Protein AF-H1KU70-F1 (afdb_monomer)

Foldseek 3Di:
DDWDQDDPDPDTWIKDFDPQLVVQDADPVRHRPDPAQRAIFTPVVVVVLCLPAVLVLCVLVVVVLVVLVVVLVVLVVVLVVLVVVLVVLVVVLVVLVVCLVPDDPPCNVVSVVVNVVSVVVNVVSVVVSVVSVVVSVVSVVVSVVPPVSVVLVVLVVCLVPDPDPVSNVVSVVVSVVSVCSFFVFKWADSNQQWIWTATDLRQKIWIGHRDPDDPDDDDNTDIDGRHPPPPVPPDPDPPPPPDDDDDDDDDDDDDDDPDGDTDDDD

Solvent-accessible surface area (backbone atoms only — not comparable to full-atom values): 15871 Å² total; per-residue (Å²): 105,41,80,42,81,64,54,100,56,98,61,80,40,50,28,41,31,54,52,52,67,74,69,62,38,54,45,97,86,70,44,54,70,63,84,68,46,88,48,73,44,50,43,70,58,52,54,49,52,49,72,73,64,59,81,59,61,45,54,63,50,51,56,47,47,51,50,51,49,50,53,47,47,52,51,52,52,51,50,53,53,52,50,54,52,49,52,51,49,51,54,51,49,53,50,51,54,58,45,68,76,74,59,63,84,84,56,47,68,62,53,51,52,51,51,53,51,49,54,48,56,47,51,56,51,52,50,54,52,52,52,53,51,52,53,46,52,53,53,52,54,55,58,73,70,65,58,48,39,60,47,51,50,49,42,50,54,48,29,75,64,46,86,51,70,65,60,26,49,54,36,48,49,53,45,53,56,63,44,52,80,42,44,67,34,48,37,71,40,34,76,80,40,27,37,36,41,29,25,64,89,50,43,34,34,38,38,39,69,66,70,87,88,59,99,76,69,86,74,82,58,53,74,43,77,35,70,74,61,80,84,70,78,79,70,81,66,86,79,72,82,82,77,80,81,95,70,89,80,91,81,86,84,88,85,86,88,78,86,80,64,77,39,77,87,129

Sequence (266 aa):
MYIINNSPDTKQYTYLLCSAAFRQLTNEDGRPVCEEGTYRFRYDQVEQFILENVNEFGVSEIMQMSRTDEDIRRRDEELASLSVTLEDLLRREARLLSLLENEDVEDLPGLLALAKQRSKERADTEELVRTLKLEREIALAKKQTLDPASAVQAMREAWMRAGEADDRYGLRVRCNVAMRDFINSVQFDSRDGSYTVILFDGYRAYKFFNVPRVRQATQVPLVVDLQPFVSTGLWTSHAAHQKAPLQADRALVNVLRDVTLTARIA

Organism: NCBI:txid882800

Secondary structure (DSSP, 8-state):
-EEEE--SSSS--EEEE-HHHHTT-B-TTSSBS-SS----EEHHHHHHHHHHH-TTTTHHHHHHHHHHHHHHHHHHHHHHHHHHHHHHHHHHHHHHHHHHTTS-TTTHHHHHHHHHHHHHHHHHHHHHHHHHHHHHHHHHHHHHT--HHHHHHHHHHHHHH--SHHHHHHHHHHHHHHHHTTEEEEEEETTTTEEEEEEGGGTEEEEEE--SS-TT-----EEEE---GGGT-----GGGSS--------------------B---

Structure (mmCIF, N/CA/C/O backbone):
data_AF-H1KU70-F1
#
_entry.id   AF-H1KU70-F1
#
loop_
_atom_site.group_PDB
_atom_site.id
_atom_site.type_symbol
_atom_site.label_atom_id
_atom_site.label_alt_id
_atom_site.label_comp_id
_atom_site.label_asym_id
_atom_site.label_entity_id
_atom_site.label_seq_id
_atom_site.pdbx_PDB_ins_code
_atom_site.Cartn_x
_atom_site.Cartn_y
_atom_site.Cartn_z
_atom_site.occupancy
_atom_site.B_iso_or_equiv
_atom_site.auth_seq_id
_atom_site.auth_comp_id
_atom_site.auth_asym_id
_atom_site.auth_atom_id
_atom_site.pdbx_PDB_mod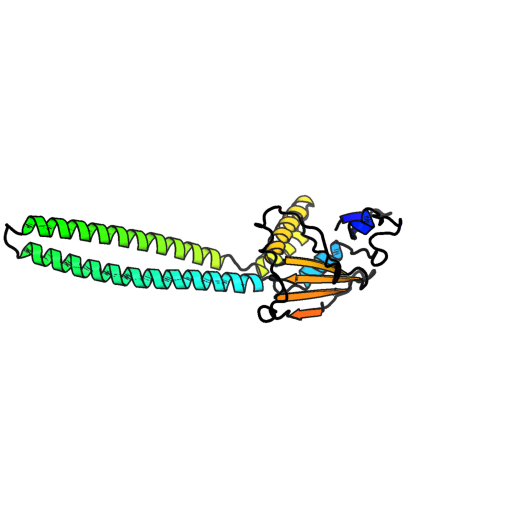el_num
ATOM 1 N N . MET A 1 1 ? 20.449 -0.033 -12.012 1.00 64.69 1 MET A N 1
ATOM 2 C CA . MET A 1 1 ? 20.478 0.403 -13.426 1.00 64.69 1 MET A CA 1
ATOM 3 C C . MET A 1 1 ? 20.819 1.878 -13.508 1.00 64.69 1 MET A C 1
ATOM 5 O O . MET A 1 1 ? 20.603 2.575 -12.526 1.00 64.69 1 MET A O 1
ATOM 9 N N . TYR A 1 2 ? 21.362 2.330 -14.639 1.00 62.69 2 TYR A N 1
ATOM 10 C CA . TYR A 1 2 ? 21.602 3.746 -14.924 1.00 62.69 2 TYR A CA 1
ATOM 11 C C . TYR A 1 2 ? 20.640 4.255 -15.985 1.00 62.69 2 TYR A C 1
ATOM 13 O O . TYR A 1 2 ? 20.292 3.525 -16.913 1.00 62.69 2 TYR A O 1
ATOM 21 N N . ILE A 1 3 ? 20.261 5.520 -15.832 1.00 69.44 3 ILE A N 1
ATOM 22 C CA . ILE A 1 3 ? 19.532 6.282 -16.832 1.00 69.44 3 ILE A CA 1
ATOM 23 C C . ILE A 1 3 ? 20.547 7.037 -17.690 1.00 69.44 3 ILE A C 1
ATOM 25 O O . ILE A 1 3 ? 21.374 7.779 -17.163 1.00 69.44 3 ILE A O 1
ATOM 29 N N . ILE A 1 4 ? 20.478 6.852 -19.007 1.00 67.06 4 ILE A N 1
ATOM 30 C CA . ILE A 1 4 ? 21.286 7.605 -19.966 1.00 67.06 4 ILE A CA 1
ATOM 31 C C . ILE A 1 4 ? 20.362 8.422 -20.863 1.00 67.06 4 ILE A C 1
ATOM 33 O O . ILE A 1 4 ? 19.477 7.863 -21.513 1.00 67.06 4 ILE A O 1
ATOM 37 N N . ASN A 1 5 ? 20.617 9.728 -20.937 1.00 66.81 5 ASN A N 1
ATOM 38 C CA . ASN A 1 5 ? 20.007 10.619 -21.917 1.00 66.81 5 ASN A CA 1
ATOM 39 C C . ASN A 1 5 ? 20.922 10.705 -23.134 1.00 66.81 5 ASN A C 1
ATOM 41 O O . ASN A 1 5 ? 21.859 11.495 -23.161 1.00 66.81 5 ASN A O 1
ATOM 45 N N . ASN A 1 6 ? 20.653 9.871 -24.134 1.00 54.44 6 ASN A N 1
ATOM 46 C CA . ASN A 1 6 ? 21.391 9.892 -25.390 1.00 54.44 6 ASN A CA 1
ATOM 47 C C . ASN A 1 6 ? 20.424 10.210 -26.523 1.00 54.44 6 ASN A C 1
ATOM 49 O O . ASN A 1 6 ? 19.564 9.393 -26.864 1.00 54.44 6 ASN A O 1
ATOM 53 N N . SER A 1 7 ? 20.596 11.375 -27.141 1.00 44.66 7 SER A N 1
ATOM 54 C CA . SER A 1 7 ? 20.019 11.646 -28.449 1.00 44.66 7 SER A CA 1
ATOM 55 C C . SER A 1 7 ? 20.914 12.567 -29.271 1.00 44.66 7 SER A C 1
ATOM 57 O O . SER A 1 7 ? 21.382 13.572 -28.744 1.00 44.66 7 SER A O 1
ATOM 59 N N . PRO A 1 8 ? 21.141 12.246 -30.552 1.00 46.66 8 PRO A N 1
ATOM 60 C CA . PRO A 1 8 ? 21.763 13.157 -31.505 1.00 46.66 8 PRO A CA 1
ATOM 61 C C . PRO A 1 8 ? 20.795 14.226 -32.059 1.00 46.66 8 PRO A C 1
ATOM 63 O O . PRO A 1 8 ? 21.211 15.027 -32.887 1.00 46.66 8 PRO A O 1
ATOM 66 N N . ASP A 1 9 ? 19.524 14.245 -31.638 1.00 50.16 9 ASP A N 1
ATOM 67 C CA . ASP A 1 9 ? 18.458 15.109 -32.173 1.00 50.16 9 ASP A CA 1
ATOM 68 C C . ASP A 1 9 ? 17.712 15.852 -31.039 1.00 50.16 9 ASP A C 1
ATOM 70 O O . ASP A 1 9 ? 17.877 15.519 -29.863 1.00 50.16 9 ASP A O 1
ATOM 74 N N . THR A 1 10 ? 16.840 16.818 -31.359 1.00 55.34 10 THR A N 1
ATOM 75 C CA . THR A 1 10 ? 16.074 17.635 -30.379 1.00 55.34 10 THR A CA 1
ATOM 76 C C . THR A 1 10 ? 15.184 16.820 -29.425 1.00 55.34 10 THR A C 1
ATOM 78 O O . THR A 1 10 ? 14.680 17.342 -28.431 1.00 55.34 10 THR A O 1
ATOM 81 N N . LYS A 1 11 ? 14.998 15.524 -29.695 1.00 59.38 11 LYS A N 1
ATOM 82 C CA . LYS A 1 11 ? 14.246 14.579 -28.863 1.00 59.38 11 LYS A CA 1
ATOM 83 C C . LYS A 1 11 ? 15.171 13.852 -27.904 1.00 59.38 11 LYS A C 1
ATOM 85 O O . LYS A 1 11 ? 15.889 12.960 -28.334 1.00 59.38 11 LYS A O 1
ATOM 90 N N . GLN A 1 12 ? 15.123 14.171 -26.617 1.00 67.88 12 GLN A N 1
ATOM 91 C CA . GLN A 1 12 ? 15.853 13.423 -25.593 1.00 67.88 12 GLN A CA 1
ATOM 92 C C . GLN A 1 12 ? 15.171 12.070 -25.353 1.00 67.88 12 GLN A C 1
ATOM 94 O O . GLN A 1 12 ? 13.979 12.020 -25.066 1.00 67.88 12 GLN A O 1
ATOM 99 N N . TYR A 1 13 ? 15.923 10.976 -25.499 1.00 73.12 13 TYR A N 1
ATOM 100 C CA . TYR A 1 13 ? 15.462 9.636 -25.142 1.00 73.12 13 TYR A CA 1
ATOM 101 C C . TYR A 1 13 ? 16.213 9.148 -23.914 1.00 73.12 13 TYR A C 1
ATOM 103 O O . TYR A 1 13 ? 17.445 9.213 -23.859 1.00 73.12 13 TYR A O 1
ATOM 111 N N . THR A 1 14 ? 15.455 8.595 -22.978 1.00 81.94 14 THR A N 1
ATOM 112 C CA . THR A 1 14 ? 15.958 8.077 -21.713 1.00 81.94 14 THR A CA 1
ATOM 113 C C . THR A 1 14 ? 16.022 6.553 -21.786 1.00 81.94 14 THR A C 1
ATOM 115 O O . THR A 1 14 ? 15.018 5.883 -22.041 1.00 81.94 14 THR A O 1
ATOM 118 N N . TYR A 1 15 ? 17.216 5.991 -21.598 1.00 85.00 15 TYR A N 1
ATOM 119 C CA . TYR A 1 15 ? 17.442 4.545 -21.642 1.00 85.00 15 TYR A CA 1
ATOM 120 C C . TYR A 1 15 ? 17.875 4.004 -20.284 1.00 85.00 15 TYR A C 1
ATOM 122 O O . TYR A 1 15 ? 18.710 4.604 -19.611 1.00 85.00 15 TYR A O 1
ATOM 130 N N . LEU A 1 16 ? 17.353 2.834 -19.933 1.00 85.50 16 LEU A N 1
ATOM 131 C CA . LEU A 1 16 ? 17.785 2.016 -18.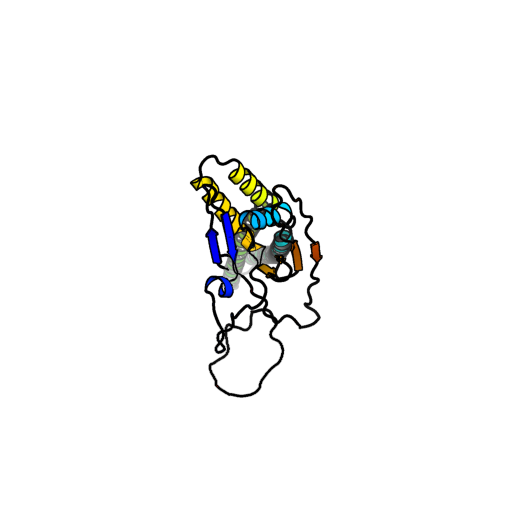813 1.00 85.50 16 LEU A CA 1
ATOM 132 C C . LEU A 1 16 ? 18.870 1.039 -19.280 1.00 85.50 16 LEU A C 1
ATOM 134 O O . LEU A 1 16 ? 18.673 0.279 -20.235 1.00 85.50 16 LEU A O 1
ATOM 138 N N . LEU A 1 17 ? 20.025 1.087 -18.612 1.00 84.81 17 LEU A N 1
ATOM 139 C CA . LEU A 1 17 ? 21.155 0.192 -18.856 1.00 84.81 17 LEU A CA 1
ATOM 140 C C . LEU A 1 17 ? 21.664 -0.451 -17.564 1.00 84.81 17 LEU A C 1
ATOM 142 O O . LEU A 1 17 ? 21.606 0.128 -16.470 1.00 84.81 17 LEU A O 1
ATOM 146 N N . CYS A 1 18 ? 22.246 -1.642 -17.713 1.00 83.31 18 CYS A N 1
ATOM 147 C CA . CYS A 1 18 ? 23.018 -2.279 -16.655 1.00 83.31 18 CYS A CA 1
ATOM 148 C C . CYS A 1 18 ? 24.184 -1.372 -16.220 1.00 83.31 18 CYS A C 1
ATOM 150 O O . CYS A 1 18 ? 24.872 -0.767 -17.044 1.00 83.31 18 CYS A O 1
ATOM 152 N N . SER A 1 19 ? 24.417 -1.283 -14.910 1.00 83.31 19 SER A N 1
ATOM 153 C CA . SER A 1 19 ? 25.481 -0.458 -14.332 1.00 83.31 19 SER A CA 1
ATOM 154 C C . SER A 1 19 ? 26.879 -0.921 -14.697 1.00 83.31 19 SER A C 1
ATOM 156 O O . SER A 1 19 ? 27.738 -0.077 -14.944 1.00 83.31 19 SER A O 1
ATOM 158 N N . ALA A 1 20 ? 27.094 -2.233 -14.766 1.00 81.56 20 ALA A N 1
ATOM 159 C CA . ALA A 1 20 ? 28.369 -2.798 -15.181 1.00 81.56 20 ALA A CA 1
ATOM 160 C C . ALA A 1 20 ? 28.687 -2.439 -16.639 1.00 81.56 20 ALA A C 1
ATOM 162 O O . ALA A 1 20 ? 29.793 -1.991 -16.928 1.00 81.56 20 ALA A O 1
ATOM 163 N N . ALA A 1 21 ? 27.688 -2.528 -17.525 1.00 81.25 21 ALA A N 1
ATOM 164 C CA . ALA A 1 21 ? 27.825 -2.136 -18.925 1.00 81.25 21 ALA A CA 1
ATOM 165 C C . ALA A 1 21 ? 28.047 -0.621 -19.087 1.00 81.25 21 ALA A C 1
ATOM 167 O O . ALA A 1 21 ? 28.899 -0.204 -19.865 1.00 81.25 21 ALA A O 1
ATOM 168 N N . PHE A 1 22 ? 27.319 0.212 -18.333 1.00 81.56 22 PHE A N 1
ATOM 169 C CA . PHE A 1 22 ? 27.482 1.669 -18.383 1.00 81.56 22 PHE A CA 1
ATOM 170 C C . PHE A 1 22 ? 28.876 2.119 -17.936 1.00 81.56 22 PHE A C 1
ATOM 172 O O . PHE A 1 22 ? 29.501 2.945 -18.594 1.00 81.56 22 PHE A O 1
ATOM 179 N N . ARG A 1 23 ? 29.370 1.557 -16.829 1.00 82.81 23 ARG A N 1
ATOM 180 C CA . ARG A 1 23 ? 30.690 1.876 -16.269 1.00 82.81 23 ARG A CA 1
ATOM 181 C C . ARG A 1 23 ? 31.840 1.149 -16.969 1.00 82.81 23 ARG A C 1
ATOM 183 O O . ARG A 1 23 ? 32.979 1.345 -16.565 1.00 82.81 23 ARG A O 1
ATOM 190 N N . GLN A 1 24 ? 31.541 0.314 -17.968 1.00 83.44 24 GLN A N 1
ATOM 191 C CA . GLN A 1 24 ? 32.515 -0.511 -18.686 1.00 83.44 24 GLN A CA 1
ATOM 192 C C . GLN A 1 24 ? 33.402 -1.318 -17.726 1.00 83.44 24 GLN A C 1
ATOM 194 O O . GLN A 1 24 ? 34.615 -1.392 -17.896 1.00 83.44 24 GLN A O 1
ATOM 199 N N . LEU A 1 25 ? 32.795 -1.891 -16.678 1.00 84.56 25 LEU A N 1
ATOM 200 C CA . LEU A 1 25 ? 33.545 -2.671 -15.696 1.00 84.56 25 LEU A CA 1
ATOM 201 C C . LEU A 1 25 ? 34.149 -3.902 -16.370 1.00 84.56 25 LEU A C 1
ATOM 203 O O . LEU A 1 25 ? 33.453 -4.622 -17.090 1.00 84.56 25 LEU A O 1
ATOM 207 N N . THR A 1 26 ? 35.418 -4.162 -16.081 1.00 87.88 26 THR A N 1
ATOM 208 C CA . THR A 1 26 ? 36.156 -5.338 -16.543 1.00 87.88 26 THR A CA 1
ATOM 209 C C . THR A 1 26 ? 36.583 -6.205 -15.360 1.00 87.88 26 THR A C 1
ATOM 211 O O . THR A 1 26 ? 36.869 -5.687 -14.281 1.00 87.88 26 THR A O 1
ATOM 214 N N . ASN A 1 27 ? 36.625 -7.521 -15.560 1.00 87.44 27 ASN A N 1
ATOM 215 C CA . ASN A 1 27 ? 37.238 -8.471 -14.633 1.00 87.44 27 ASN A CA 1
ATOM 216 C C . ASN A 1 27 ? 38.769 -8.293 -14.610 1.00 87.44 27 ASN A C 1
ATOM 218 O O . ASN A 1 27 ? 39.330 -7.559 -15.426 1.00 87.44 27 ASN A O 1
ATOM 222 N N . GLU A 1 28 ? 39.446 -9.003 -13.704 1.00 85.31 28 GLU A N 1
ATOM 223 C CA . GLU A 1 28 ? 40.915 -9.010 -13.578 1.00 85.31 28 GLU A CA 1
ATOM 224 C C . GLU A 1 28 ? 41.620 -9.404 -14.892 1.00 85.31 28 GLU A C 1
ATOM 226 O O . GLU A 1 28 ? 42.686 -8.880 -15.203 1.00 85.31 28 GLU A O 1
ATOM 231 N N . ASP A 1 29 ? 40.965 -10.222 -15.721 1.00 84.56 29 ASP A N 1
ATOM 232 C CA . ASP A 1 29 ? 41.442 -10.642 -17.047 1.00 84.56 29 ASP A CA 1
ATOM 233 C C . ASP A 1 29 ? 41.233 -9.589 -18.160 1.00 84.56 29 ASP A C 1
ATOM 235 O O . ASP A 1 29 ? 41.434 -9.876 -19.341 1.00 84.56 29 ASP A O 1
ATOM 239 N N . GLY A 1 30 ? 40.746 -8.387 -17.830 1.00 80.88 30 GLY A N 1
ATOM 240 C CA . GLY A 1 30 ? 40.475 -7.308 -18.792 1.00 80.88 30 GLY A CA 1
ATOM 241 C C . GLY A 1 30 ? 39.234 -7.514 -19.672 1.00 80.88 30 GLY A C 1
ATOM 242 O O . GLY A 1 30 ? 38.935 -6.678 -20.524 1.00 80.88 30 GLY A O 1
ATOM 243 N N . ARG A 1 31 ? 38.480 -8.601 -19.472 1.00 82.56 31 ARG A N 1
ATOM 244 C CA . ARG A 1 31 ? 37.199 -8.850 -20.154 1.00 82.56 31 ARG A CA 1
ATOM 245 C C . ARG A 1 31 ? 36.058 -8.095 -19.478 1.00 82.56 31 ARG A C 1
ATOM 247 O O . ARG A 1 31 ? 36.087 -7.964 -18.254 1.00 82.56 31 ARG A O 1
ATOM 254 N N . PRO A 1 32 ? 35.044 -7.613 -20.216 1.00 80.62 32 PRO A N 1
ATOM 255 C CA . PRO A 1 32 ? 33.900 -6.947 -19.606 1.00 80.62 32 PRO A CA 1
ATOM 256 C C . PRO A 1 32 ? 33.177 -7.889 -18.635 1.00 80.62 32 PRO A C 1
ATOM 258 O O . PRO A 1 32 ? 32.960 -9.058 -18.938 1.00 80.62 32 PRO A O 1
ATOM 261 N N . VAL A 1 33 ? 32.772 -7.366 -17.475 1.00 79.88 33 VAL A N 1
ATOM 262 C CA . VAL A 1 33 ? 32.034 -8.119 -16.439 1.00 79.88 33 VAL A CA 1
ATOM 263 C C . VAL A 1 33 ? 30.738 -8.717 -17.002 1.00 79.88 33 VAL A C 1
ATOM 265 O O . VAL A 1 33 ? 30.314 -9.794 -1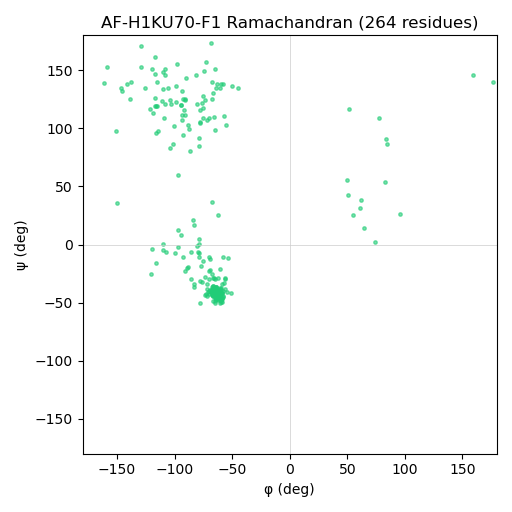6.591 1.00 79.88 33 VAL A O 1
ATOM 268 N N . CYS A 1 34 ? 30.113 -8.024 -17.957 1.00 76.31 34 CYS A N 1
ATOM 269 C CA . CYS A 1 34 ? 28.973 -8.520 -18.719 1.00 76.31 34 CYS A CA 1
ATOM 270 C C . CYS A 1 34 ? 29.389 -8.667 -20.188 1.00 76.31 34 CYS A C 1
ATOM 272 O O . CYS A 1 34 ? 29.400 -7.681 -20.924 1.00 76.31 34 CYS A O 1
ATOM 274 N N . GLU A 1 35 ? 29.751 -9.884 -20.601 1.00 70.12 35 GLU A N 1
ATOM 275 C CA . GLU A 1 35 ? 30.099 -10.202 -21.997 1.00 70.12 35 GLU A CA 1
ATOM 276 C C . GLU A 1 35 ? 28.855 -10.244 -22.903 1.00 70.12 35 GLU A C 1
ATOM 278 O O . GLU A 1 35 ? 28.918 -9.911 -24.085 1.00 70.12 35 GLU A O 1
ATOM 283 N N . GLU A 1 36 ? 27.699 -10.578 -22.326 1.00 68.62 36 GLU A N 1
ATOM 284 C CA . GLU A 1 36 ? 26.411 -10.674 -23.010 1.00 68.62 36 GLU A CA 1
ATOM 285 C C . GLU A 1 36 ? 25.392 -9.702 -22.402 1.00 68.62 36 GLU A C 1
ATOM 287 O O . GLU A 1 36 ? 25.444 -9.373 -21.214 1.00 68.62 36 GLU A O 1
ATOM 292 N N . GLY A 1 37 ? 24.440 -9.244 -23.222 1.00 62.03 37 GLY A N 1
ATOM 293 C CA . GLY A 1 37 ? 23.318 -8.446 -22.736 1.00 62.03 37 GLY A CA 1
ATOM 294 C C . GLY A 1 37 ? 23.612 -6.949 -22.567 1.00 62.03 37 GLY A C 1
ATOM 295 O O . GLY A 1 37 ? 23.338 -6.354 -21.524 1.00 62.03 37 GLY A O 1
ATOM 296 N N . THR A 1 38 ? 24.101 -6.299 -23.626 1.00 71.75 38 THR A N 1
ATOM 297 C CA . THR A 1 38 ? 24.275 -4.829 -23.724 1.00 71.75 38 THR A CA 1
ATOM 298 C C . THR A 1 38 ? 22.999 -4.092 -24.140 1.00 71.75 38 THR A C 1
ATOM 300 O O . THR A 1 38 ? 23.024 -2.937 -24.582 1.00 71.75 38 THR A O 1
ATOM 303 N N . TYR A 1 39 ? 21.867 -4.777 -24.023 1.00 80.31 39 TYR A N 1
ATOM 304 C CA . TYR A 1 39 ? 20.597 -4.305 -24.523 1.00 80.31 39 TYR A CA 1
ATOM 305 C C . TYR A 1 39 ? 20.103 -3.074 -23.752 1.00 80.31 39 TYR A C 1
ATOM 307 O O . TYR A 1 39 ? 20.269 -2.963 -22.536 1.00 80.31 39 TYR A O 1
ATOM 315 N N . ARG A 1 40 ? 19.526 -2.116 -24.486 1.00 83.88 40 ARG A N 1
ATOM 316 C CA . ARG A 1 40 ? 19.070 -0.829 -23.946 1.00 83.88 40 ARG A CA 1
ATOM 317 C C . ARG A 1 40 ? 17.553 -0.810 -23.915 1.00 83.88 40 ARG A C 1
ATOM 319 O O . ARG A 1 40 ? 16.915 -0.903 -24.963 1.00 83.88 40 ARG A O 1
ATOM 326 N N 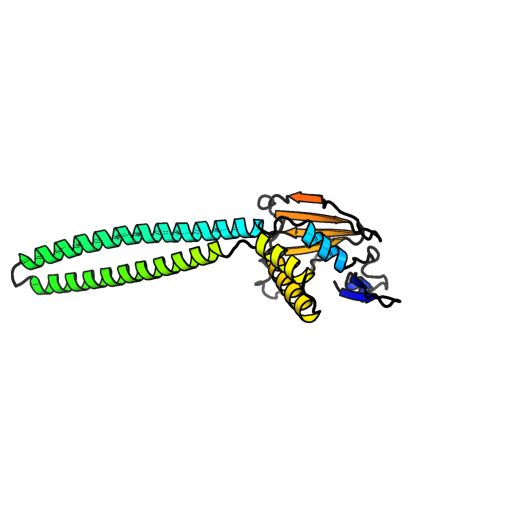. PHE A 1 41 ? 16.986 -0.632 -22.732 1.00 85.94 41 PHE A N 1
ATOM 327 C CA . PHE A 1 41 ? 15.540 -0.527 -22.566 1.00 85.94 41 PHE A CA 1
ATOM 328 C C . PHE A 1 41 ? 15.142 0.944 -22.589 1.00 85.94 41 PHE A C 1
ATOM 330 O O . PHE A 1 41 ? 15.782 1.765 -21.937 1.00 85.94 41 PHE A O 1
ATOM 337 N N . ARG A 1 42 ? 14.118 1.315 -23.357 1.00 85.38 42 ARG A N 1
ATOM 338 C CA . ARG A 1 42 ? 13.632 2.699 -23.373 1.00 85.38 42 ARG A CA 1
ATOM 339 C C . ARG A 1 42 ? 12.731 2.920 -22.164 1.00 85.38 42 ARG A C 1
ATOM 341 O O . ARG A 1 42 ? 11.722 2.236 -22.035 1.00 85.38 42 ARG A O 1
ATOM 348 N N . TYR A 1 43 ? 13.087 3.879 -21.316 1.00 85.12 43 TYR A N 1
ATOM 349 C CA . TYR A 1 43 ? 12.389 4.128 -20.056 1.00 85.12 43 TYR A CA 1
ATOM 350 C C . TYR A 1 43 ? 10.909 4.453 -20.273 1.00 85.12 43 TYR A C 1
ATOM 352 O O . TYR A 1 43 ? 10.058 3.817 -19.662 1.00 85.12 43 TYR A O 1
ATOM 360 N N . ASP A 1 44 ? 10.606 5.345 -21.219 1.00 81.56 44 ASP A N 1
ATOM 361 C CA . ASP A 1 44 ? 9.228 5.778 -21.484 1.00 81.56 44 ASP A CA 1
ATOM 362 C C . ASP A 1 44 ? 8.320 4.616 -21.911 1.00 81.56 44 ASP A C 1
ATOM 364 O O . ASP A 1 44 ? 7.165 4.544 -21.510 1.00 81.56 44 ASP A O 1
ATOM 368 N N . GLN A 1 45 ? 8.852 3.674 -22.698 1.00 84.44 45 GLN A N 1
ATOM 369 C CA . GLN A 1 45 ? 8.092 2.500 -23.137 1.00 84.44 45 GLN A CA 1
ATOM 370 C C . GLN A 1 45 ? 7.881 1.510 -21.996 1.00 84.44 45 GLN A C 1
ATOM 372 O O . GLN A 1 45 ? 6.788 0.978 -21.852 1.00 84.44 45 GLN A O 1
ATOM 377 N N . VAL A 1 46 ? 8.916 1.274 -21.186 1.00 85.38 46 VAL A N 1
ATOM 378 C CA . VAL A 1 46 ? 8.813 0.397 -20.014 1.00 85.38 46 VAL A CA 1
ATOM 379 C C . VAL A 1 46 ? 7.761 0.938 -19.050 1.00 85.38 46 VAL A C 1
ATOM 381 O O . VAL A 1 46 ? 6.861 0.206 -18.661 1.00 85.38 46 VAL A O 1
ATOM 384 N N . GLU A 1 47 ? 7.825 2.224 -18.708 1.00 84.56 47 GLU A N 1
ATOM 385 C CA . GLU A 1 47 ? 6.851 2.846 -17.810 1.00 84.56 47 GLU A CA 1
ATOM 386 C C . GLU A 1 47 ? 5.431 2.781 -18.388 1.00 84.56 47 GLU A C 1
ATOM 388 O O . GLU A 1 47 ? 4.502 2.375 -17.692 1.00 84.56 47 GLU A O 1
ATOM 393 N N . GLN A 1 48 ? 5.262 3.107 -19.672 1.00 83.38 48 GLN A N 1
ATOM 394 C CA . GLN A 1 48 ? 3.961 3.054 -20.330 1.00 83.38 48 GLN A CA 1
ATOM 395 C C . GLN A 1 48 ? 3.358 1.643 -20.311 1.00 83.38 48 GLN A C 1
ATOM 397 O O . GLN A 1 48 ? 2.197 1.485 -19.942 1.00 83.38 48 GLN A O 1
ATOM 402 N N . PHE A 1 49 ? 4.129 0.616 -20.675 1.00 85.25 49 PHE A N 1
ATOM 403 C CA . PHE A 1 49 ? 3.622 -0.756 -20.732 1.00 85.25 49 PHE A CA 1
ATOM 404 C C . PHE A 1 49 ? 3.271 -1.320 -19.361 1.00 85.25 49 PHE A C 1
ATOM 406 O O . PHE A 1 49 ? 2.264 -2.020 -19.243 1.00 85.25 49 PHE A O 1
ATOM 413 N N . ILE A 1 50 ? 4.052 -0.979 -18.334 1.00 85.31 50 ILE A N 1
ATOM 414 C CA . ILE A 1 50 ? 3.731 -1.318 -16.946 1.00 85.31 50 ILE A CA 1
ATOM 415 C C . ILE A 1 50 ? 2.398 -0.678 -16.561 1.00 85.31 50 ILE A C 1
ATOM 417 O O . ILE A 1 50 ? 1.492 -1.371 -16.112 1.00 85.31 50 ILE A O 1
ATOM 421 N N . LEU A 1 51 ? 2.247 0.624 -16.807 1.00 81.31 51 LEU A N 1
ATOM 422 C CA . LEU A 1 51 ? 1.033 1.358 -16.460 1.00 81.31 51 LEU A CA 1
ATOM 423 C C . LEU A 1 51 ? -0.213 0.893 -17.231 1.00 81.31 51 LEU A C 1
ATOM 425 O O . LEU A 1 51 ? -1.324 1.085 -16.747 1.00 81.31 51 LEU A O 1
ATOM 429 N N . GLU A 1 52 ? -0.065 0.382 -18.456 1.00 80.44 52 GLU A N 1
ATOM 430 C CA . GLU A 1 52 ? -1.187 -0.052 -19.307 1.00 80.44 52 GLU A CA 1
ATOM 431 C C . GLU A 1 52 ? -1.653 -1.478 -19.052 1.00 80.44 52 GLU A C 1
ATOM 433 O O . GLU A 1 52 ? -2.821 -1.764 -19.293 1.00 80.44 52 GLU A O 1
ATOM 438 N N . ASN A 1 53 ? -0.758 -2.369 -18.624 1.00 78.94 53 ASN A N 1
ATOM 439 C CA . ASN A 1 53 ? -1.063 -3.798 -18.589 1.00 78.94 53 ASN A CA 1
ATOM 440 C C . ASN A 1 53 ? -1.064 -4.409 -17.188 1.00 78.94 53 ASN A C 1
ATOM 442 O O . ASN A 1 53 ? -1.576 -5.516 -17.026 1.00 78.94 53 ASN A O 1
ATOM 446 N N . VAL A 1 54 ? -0.491 -3.737 -16.187 1.00 76.19 54 VAL A N 1
ATOM 447 C CA . VAL A 1 54 ? -0.556 -4.207 -14.799 1.00 76.19 54 VAL A CA 1
ATOM 448 C C . VAL A 1 54 ? -1.926 -3.839 -14.242 1.00 76.19 54 VAL A C 1
ATOM 450 O O . VAL A 1 54 ? -2.104 -2.795 -13.643 1.00 76.19 54 VAL A O 1
ATOM 453 N N . ASN A 1 55 ? -2.934 -4.674 -14.468 1.00 66.56 55 ASN A N 1
ATOM 454 C CA . ASN A 1 55 ? -4.311 -4.367 -14.061 1.00 66.56 55 ASN A CA 1
ATOM 455 C C . ASN A 1 55 ? -4.564 -4.618 -12.560 1.00 66.56 55 ASN A C 1
ATOM 457 O O . ASN A 1 55 ? -5.620 -4.277 -12.033 1.00 66.56 55 ASN A O 1
ATOM 461 N N . GLU A 1 56 ? -3.602 -5.206 -11.846 1.00 63.47 56 GLU A N 1
ATOM 462 C CA . GLU A 1 56 ? -3.692 -5.575 -10.429 1.00 63.47 56 GLU A CA 1
ATOM 463 C C . GLU A 1 56 ? -3.377 -4.436 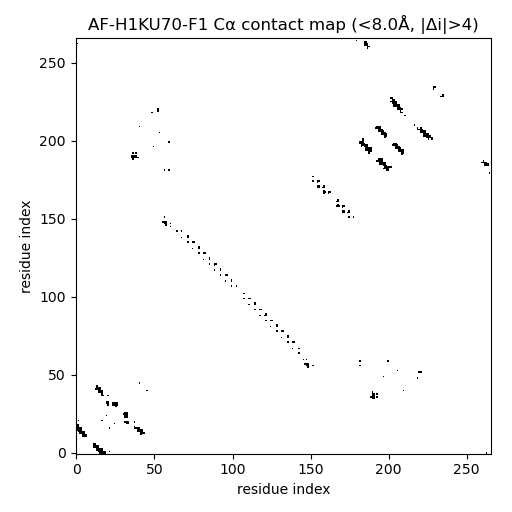-9.466 1.00 63.47 56 GLU A C 1
ATOM 465 O O . GLU A 1 56 ? -3.107 -4.695 -8.292 1.00 63.47 56 GLU A O 1
ATOM 470 N N . PHE A 1 57 ? -3.483 -3.182 -9.905 1.00 58.19 57 PHE A N 1
ATOM 471 C CA . PHE A 1 57 ? -3.348 -2.011 -9.034 1.00 58.19 57 PHE A CA 1
ATOM 472 C C . PHE A 1 57 ? -4.280 -2.043 -7.797 1.00 58.19 57 PHE A C 1
ATOM 474 O O . PHE A 1 57 ? -4.083 -1.257 -6.879 1.00 58.19 57 PHE A O 1
ATOM 481 N N . GLY A 1 58 ? -5.258 -2.962 -7.739 1.00 53.53 58 GLY A N 1
ATOM 482 C CA . GLY A 1 58 ? -6.116 -3.213 -6.574 1.00 53.53 58 GLY A CA 1
ATOM 483 C C . GLY A 1 58 ? -5.904 -4.539 -5.820 1.00 53.53 58 GLY A C 1
ATOM 484 O O . GLY A 1 58 ? -6.550 -4.736 -4.798 1.00 53.53 58 GLY A O 1
ATOM 485 N N . VAL A 1 59 ? -5.046 -5.475 -6.256 1.00 55.72 59 VAL A N 1
ATOM 486 C CA . VAL A 1 59 ? -4.971 -6.824 -5.632 1.00 55.72 59 VAL A CA 1
ATOM 487 C C . VAL A 1 59 ? -4.094 -6.863 -4.370 1.00 55.72 59 VAL A C 1
ATOM 489 O O . VAL A 1 59 ? -4.457 -7.551 -3.413 1.00 55.72 59 VAL A O 1
ATOM 492 N N . SER A 1 60 ? -3.006 -6.079 -4.300 1.00 52.50 60 SER A N 1
ATOM 493 C CA . SER A 1 60 ? -2.234 -5.855 -3.051 1.00 52.50 60 SER A CA 1
ATOM 494 C C . SER A 1 60 ? -3.148 -5.372 -1.952 1.00 52.50 60 SER A C 1
ATOM 496 O O . SER A 1 60 ? -3.027 -5.768 -0.796 1.00 52.50 60 SER A O 1
ATOM 498 N N . GLU A 1 61 ? -4.053 -4.485 -2.332 1.00 54.50 61 GLU A N 1
ATOM 499 C CA . GLU A 1 61 ? -4.920 -3.815 -1.401 1.00 54.50 61 GLU A CA 1
ATOM 500 C C . GLU A 1 61 ? -6.197 -4.588 -1.140 1.00 54.50 61 GLU A C 1
ATOM 502 O O . GLU A 1 61 ? -6.712 -4.446 -0.054 1.00 54.50 61 GLU A O 1
ATOM 507 N N . ILE A 1 62 ? -6.624 -5.539 -1.977 1.00 54.75 62 ILE A N 1
ATOM 508 C CA . ILE A 1 62 ? -7.566 -6.583 -1.534 1.00 54.75 62 ILE A CA 1
ATOM 509 C C . ILE A 1 62 ? -6.949 -7.401 -0.388 1.00 54.75 62 ILE A C 1
ATOM 511 O O . ILE A 1 62 ? -7.644 -7.712 0.577 1.00 54.75 62 ILE A O 1
ATOM 515 N N . MET A 1 63 ? -5.643 -7.702 -0.431 1.00 59.00 63 MET A N 1
ATOM 516 C CA . MET A 1 63 ? -4.955 -8.355 0.694 1.00 59.00 63 MET A CA 1
ATOM 517 C C . MET A 1 63 ? -4.751 -7.418 1.900 1.00 59.00 63 MET A C 1
ATOM 519 O O . MET A 1 63 ? -4.810 -7.865 3.046 1.00 59.00 63 MET A O 1
ATOM 523 N N . GLN A 1 64 ? -4.521 -6.115 1.696 1.00 61.44 64 GLN A N 1
ATOM 524 C CA . GLN A 1 64 ? -4.490 -5.154 2.811 1.00 61.44 64 GLN A CA 1
ATOM 525 C C . GLN A 1 64 ? -5.887 -4.896 3.384 1.00 61.44 64 GLN A C 1
ATOM 527 O O . GLN A 1 64 ? -6.035 -4.820 4.598 1.00 61.44 64 GLN A O 1
ATOM 532 N N . MET A 1 65 ? -6.921 -4.833 2.551 1.00 59.81 65 MET A N 1
ATOM 533 C CA . MET A 1 65 ? -8.326 -4.756 2.932 1.00 59.81 65 MET A CA 1
ATOM 534 C C . MET A 1 65 ? -8.720 -6.016 3.683 1.00 59.81 65 MET A C 1
ATOM 536 O O . MET A 1 65 ? -9.364 -5.883 4.707 1.00 59.81 65 MET A O 1
ATOM 540 N N . SER A 1 66 ? -8.269 -7.210 3.279 1.00 61.75 66 SER A N 1
ATOM 541 C CA . SER A 1 66 ? -8.540 -8.434 4.041 1.00 61.75 66 SER A CA 1
ATOM 542 C C . SER A 1 66 ? -7.874 -8.407 5.420 1.00 61.75 66 SER A C 1
ATOM 544 O O . SER A 1 66 ? -8.470 -8.851 6.394 1.00 61.75 66 SER A O 1
ATOM 546 N N . ARG A 1 67 ? -6.658 -7.851 5.538 1.00 67.81 67 ARG A N 1
ATOM 547 C CA . ARG A 1 67 ? -6.003 -7.622 6.842 1.00 67.81 67 ARG A CA 1
ATOM 548 C C . ARG A 1 67 ? -6.724 -6.560 7.670 1.00 67.81 67 ARG A C 1
ATOM 550 O O . ARG A 1 67 ? -6.884 -6.736 8.870 1.00 67.81 67 ARG A O 1
ATOM 557 N N . THR A 1 68 ? -7.174 -5.483 7.033 1.00 70.56 68 THR A N 1
ATOM 558 C CA . THR A 1 68 ? -7.947 -4.414 7.679 1.00 70.56 68 THR A CA 1
ATOM 559 C C . THR A 1 68 ? -9.309 -4.939 8.132 1.00 70.56 68 THR A C 1
ATOM 561 O O . THR A 1 68 ? -9.777 -4.570 9.201 1.00 70.56 68 THR A O 1
ATOM 564 N N . ASP A 1 69 ? -9.917 -5.842 7.365 1.00 75.94 69 ASP A N 1
ATOM 565 C CA . ASP A 1 69 ? -11.173 -6.516 7.689 1.00 75.94 69 ASP A CA 1
ATOM 566 C C . ASP A 1 69 ? -11.003 -7.472 8.862 1.00 75.94 69 ASP A C 1
ATOM 568 O O . ASP A 1 69 ? -11.843 -7.476 9.757 1.00 75.94 69 ASP A O 1
ATOM 572 N N . GLU A 1 70 ? -9.893 -8.206 8.916 1.00 80.56 70 GLU A N 1
ATOM 573 C CA . GLU A 1 70 ? -9.545 -9.021 10.080 1.00 80.56 70 GLU A CA 1
ATOM 574 C C . GLU A 1 70 ? -9.280 -8.154 11.322 1.00 80.56 70 GLU A C 1
ATOM 576 O O . GLU A 1 70 ? -9.743 -8.471 12.414 1.00 80.56 70 GLU A O 1
ATOM 581 N N . ASP A 1 71 ? -8.608 -7.010 11.170 1.00 80.50 71 ASP A N 1
ATOM 582 C CA . ASP A 1 71 ? -8.387 -6.056 12.262 1.00 80.50 71 ASP A CA 1
ATOM 583 C C . ASP A 1 71 ? -9.689 -5.398 12.750 1.00 80.50 71 ASP A C 1
ATOM 585 O O . ASP A 1 71 ? -9.848 -5.173 13.952 1.00 80.50 71 ASP A O 1
ATOM 589 N N . ILE A 1 72 ? -10.617 -5.068 11.846 1.00 85.81 72 ILE A N 1
ATOM 590 C CA . ILE A 1 72 ? -11.951 -4.554 12.192 1.00 85.81 72 ILE A CA 1
ATOM 591 C C . ILE A 1 72 ? -12.745 -5.645 12.903 1.00 85.81 72 ILE A C 1
ATOM 593 O O . ILE A 1 72 ? -13.346 -5.380 13.941 1.00 85.81 72 ILE A O 1
ATOM 597 N N . ARG A 1 73 ? -12.704 -6.876 12.389 1.00 87.19 73 ARG A N 1
ATOM 598 C CA . ARG A 1 73 ? -13.379 -8.022 12.989 1.00 87.19 73 ARG A CA 1
ATOM 599 C C . ARG A 1 73 ? -12.851 -8.315 14.393 1.00 87.19 73 ARG A C 1
ATOM 601 O O . ARG A 1 73 ? -13.657 -8.469 15.302 1.00 87.19 73 ARG A O 1
ATOM 608 N N . ARG A 1 74 ? -11.530 -8.317 14.600 1.00 88.38 74 ARG A N 1
ATOM 609 C CA . ARG A 1 74 ? -10.925 -8.475 15.932 1.00 88.38 74 ARG A CA 1
ATOM 610 C C . ARG A 1 74 ? -11.415 -7.392 16.893 1.00 88.38 74 ARG A C 1
ATOM 612 O O . ARG A 1 74 ? -11.792 -7.697 18.018 1.00 88.38 74 ARG A O 1
ATOM 619 N N . ARG A 1 75 ? -11.460 -6.133 16.445 1.00 87.56 75 ARG A N 1
ATOM 620 C CA . ARG A 1 75 ? -11.993 -5.020 17.249 1.00 87.56 75 ARG A CA 1
ATOM 621 C C . ARG A 1 75 ? -13.485 -5.173 17.551 1.00 87.56 75 ARG A C 1
ATOM 623 O O . ARG A 1 75 ? -13.910 -4.824 18.646 1.00 87.56 75 ARG A O 1
ATOM 630 N N . ASP A 1 76 ? -14.272 -5.703 16.617 1.00 89.69 76 ASP A N 1
ATOM 631 C CA . ASP A 1 76 ? -15.692 -6.008 16.833 1.00 89.69 76 ASP A CA 1
ATOM 632 C C . ASP A 1 76 ? -15.884 -7.137 17.855 1.00 89.69 76 ASP A C 1
ATOM 634 O O . ASP A 1 76 ? -16.751 -7.039 18.725 1.00 89.69 76 ASP A O 1
ATOM 638 N N . GLU A 1 77 ? -15.040 -8.168 17.810 1.00 91.88 77 GLU A N 1
ATOM 639 C CA . GLU A 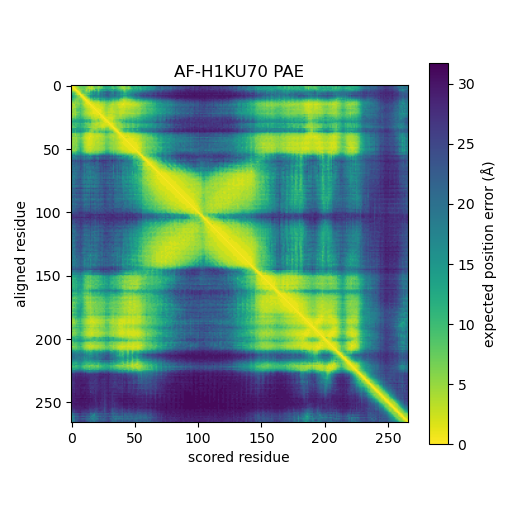1 77 ? -15.013 -9.250 18.799 1.00 91.88 77 GLU A CA 1
ATOM 640 C C . GLU A 1 77 ? -14.604 -8.730 20.193 1.00 91.88 77 GLU A C 1
ATOM 642 O O . GLU A 1 77 ? -15.258 -9.045 21.191 1.00 91.88 77 GLU A O 1
ATOM 647 N N . GLU A 1 78 ? -13.588 -7.864 20.273 1.00 90.94 78 GLU A N 1
ATOM 648 C CA . GLU A 1 78 ? -13.178 -7.200 21.518 1.00 90.94 78 GLU A CA 1
ATOM 649 C C . GLU A 1 78 ? -14.289 -6.300 22.079 1.00 90.94 78 GLU A C 1
ATOM 651 O O . GLU A 1 78 ? -14.618 -6.401 23.263 1.00 90.94 78 GLU A O 1
ATOM 656 N N . LEU A 1 79 ? -14.936 -5.481 21.242 1.00 91.56 79 LEU A N 1
ATOM 657 C CA . LEU A 1 79 ? -16.072 -4.647 21.647 1.00 91.56 79 LEU A CA 1
ATOM 658 C C . LEU A 1 79 ? -17.253 -5.485 22.147 1.00 91.56 79 LEU A C 1
ATOM 660 O O . LEU A 1 79 ? -17.871 -5.123 23.150 1.00 91.56 79 LEU A O 1
ATOM 664 N N . ALA A 1 80 ? -17.556 -6.608 21.490 1.00 91.88 80 ALA A N 1
ATOM 665 C CA . ALA A 1 80 ? -18.586 -7.532 21.948 1.00 91.88 80 ALA A CA 1
ATOM 666 C C . ALA A 1 80 ? -18.227 -8.108 23.326 1.00 91.88 80 ALA A C 1
ATOM 668 O O . ALA A 1 80 ? -19.060 -8.090 24.233 1.00 91.88 80 ALA A O 1
ATOM 669 N N . SER A 1 81 ? -16.976 -8.530 23.530 1.00 93.06 81 SER A N 1
ATOM 670 C CA . SER A 1 81 ? -16.520 -9.042 24.828 1.00 93.06 81 SER A CA 1
ATOM 671 C C . SER A 1 81 ? -16.629 -7.992 25.943 1.00 93.06 81 SER A C 1
ATOM 673 O O . SER A 1 81 ? -17.157 -8.287 27.015 1.00 93.06 81 SER A O 1
ATOM 675 N N . LEU A 1 82 ? -16.231 -6.744 25.670 1.00 91.25 82 LEU A N 1
ATOM 676 C CA . LEU A 1 82 ? -16.304 -5.639 26.628 1.00 91.25 82 LEU A CA 1
ATOM 677 C C . LEU A 1 82 ? -17.744 -5.194 26.909 1.00 91.25 82 LEU A C 1
ATOM 679 O O . LEU A 1 82 ? -18.050 -4.738 28.007 1.00 91.25 82 LEU A O 1
ATOM 683 N N . SER A 1 83 ? -18.652 -5.339 25.943 1.00 90.25 83 SER A N 1
ATOM 684 C CA . SER A 1 83 ? -20.072 -5.051 26.168 1.00 90.25 83 SER A CA 1
ATOM 685 C C . SER A 1 83 ? -20.696 -6.026 27.172 1.00 90.25 83 SER A C 1
ATOM 687 O O . SER A 1 83 ? -21.422 -5.602 28.070 1.00 90.25 83 SER A O 1
ATOM 689 N N . VAL A 1 84 ? -20.329 -7.311 27.099 1.00 93.00 84 VAL A N 1
ATOM 690 C CA . VAL A 1 84 ? -20.772 -8.334 28.057 1.00 93.00 84 VAL A CA 1
ATOM 691 C C . VAL A 1 84 ? -20.196 -8.065 29.448 1.00 93.00 84 VAL A C 1
ATOM 693 O O . VAL A 1 84 ? -20.928 -8.135 30.435 1.00 93.00 84 VAL A O 1
ATOM 696 N N . THR A 1 85 ? -18.909 -7.711 29.554 1.00 90.81 85 THR A N 1
ATOM 697 C CA . THR A 1 85 ? -18.307 -7.392 30.861 1.00 90.81 85 THR A CA 1
ATOM 698 C C . THR A 1 85 ? -18.922 -6.142 31.483 1.00 90.81 85 THR A C 1
ATOM 700 O O . THR A 1 85 ? -19.152 -6.123 32.693 1.00 90.81 85 THR A O 1
ATOM 703 N N . LEU A 1 86 ? -19.248 -5.127 30.678 1.00 90.88 86 LEU A N 1
ATOM 704 C CA . LEU A 1 86 ? -19.943 -3.927 31.133 1.00 90.88 86 LEU A CA 1
ATOM 705 C C . LEU A 1 86 ? -21.344 -4.256 31.671 1.00 90.88 86 LEU A C 1
ATOM 707 O O . LEU A 1 86 ? -21.698 -3.806 32.760 1.00 90.88 86 LEU A O 1
ATOM 711 N N . GLU A 1 87 ? -22.131 -5.062 30.953 1.00 91.31 87 GLU A N 1
ATOM 712 C CA . GLU A 1 87 ? -23.450 -5.502 31.425 1.00 91.31 87 GLU A CA 1
ATOM 713 C C . GLU A 1 87 ? -23.363 -6.278 32.745 1.00 91.31 87 GLU A C 1
ATOM 715 O O . GLU A 1 87 ? -24.167 -6.061 33.657 1.00 91.31 87 GLU A O 1
ATOM 720 N N . ASP A 1 88 ? -22.368 -7.152 32.884 1.00 91.31 88 ASP A N 1
ATOM 721 C CA . ASP A 1 88 ? -22.133 -7.892 34.120 1.00 91.31 88 ASP A CA 1
ATOM 722 C C . ASP A 1 88 ? -21.716 -6.978 35.278 1.00 91.31 88 ASP A C 1
ATOM 724 O O . ASP A 1 88 ? -22.189 -7.164 36.405 1.00 91.31 88 ASP A O 1
ATOM 728 N N . LEU A 1 89 ? -20.870 -5.974 35.025 1.00 89.50 89 LEU A N 1
ATOM 729 C CA . LEU A 1 89 ? -20.502 -4.964 36.019 1.00 89.50 89 LEU A CA 1
ATOM 730 C C . LEU A 1 89 ? -21.718 -4.138 36.446 1.00 89.50 89 LEU A C 1
ATOM 732 O O . LEU A 1 89 ? -21.924 -3.974 37.646 1.00 89.50 89 LEU A O 1
ATOM 736 N N . LEU A 1 90 ? -22.569 -3.712 35.508 1.00 89.19 90 LEU A N 1
ATOM 737 C CA . LEU A 1 90 ? -23.811 -2.988 35.800 1.00 89.19 90 LEU A CA 1
ATOM 738 C C . LEU A 1 90 ? -24.773 -3.825 36.650 1.00 89.19 90 LEU A C 1
ATOM 740 O O . LEU A 1 90 ? -25.341 -3.327 37.621 1.00 89.19 90 LEU A O 1
ATOM 744 N N . ARG A 1 91 ? -24.933 -5.118 36.341 1.00 90.88 91 ARG A N 1
ATOM 745 C CA . ARG A 1 91 ? -25.758 -6.030 37.152 1.00 90.88 91 ARG A CA 1
ATOM 746 C C . ARG A 1 91 ? -25.195 -6.208 38.560 1.00 90.88 91 ARG A C 1
ATOM 748 O O . ARG A 1 91 ? -25.965 -6.272 39.517 1.00 90.88 91 ARG A O 1
ATOM 755 N N . ARG A 1 92 ? -23.871 -6.317 38.704 1.00 86.81 92 ARG A N 1
ATOM 756 C CA . ARG A 1 92 ? -23.206 -6.453 40.013 1.00 86.81 92 ARG A CA 1
ATOM 757 C C . ARG A 1 92 ? -23.287 -5.162 40.826 1.00 86.81 92 ARG A C 1
ATOM 759 O O . ARG A 1 92 ? -23.538 -5.237 42.023 1.00 86.81 92 ARG A O 1
ATOM 766 N N . GLU A 1 93 ? -23.125 -4.009 40.183 1.00 86.56 93 GLU A N 1
ATOM 767 C CA . GLU A 1 93 ? -23.290 -2.685 40.789 1.00 86.56 93 GLU A CA 1
ATOM 768 C C . GLU A 1 93 ? -24.732 -2.487 41.275 1.00 86.56 93 GLU A C 1
ATOM 770 O O . GLU A 1 93 ? -24.937 -2.163 42.440 1.00 86.56 93 GLU A O 1
ATOM 775 N N . ALA A 1 94 ? -25.735 -2.796 40.446 1.00 86.62 94 ALA A N 1
ATOM 776 C CA . ALA A 1 94 ? -27.145 -2.714 40.835 1.00 86.62 94 ALA A CA 1
ATOM 777 C C . ALA A 1 94 ? -27.484 -3.623 42.031 1.00 86.62 94 ALA A C 1
ATOM 779 O O . ALA A 1 94 ? -28.213 -3.214 42.933 1.00 86.62 94 ALA A O 1
ATOM 780 N N . ARG A 1 95 ? -26.918 -4.838 42.080 1.00 86.75 95 ARG A N 1
ATOM 781 C CA . ARG A 1 95 ? -27.063 -5.733 43.241 1.00 86.75 95 ARG A CA 1
ATOM 782 C C . ARG A 1 95 ? -26.414 -5.150 44.497 1.00 86.75 95 ARG A C 1
ATOM 784 O O . ARG A 1 95 ? -27.040 -5.175 45.549 1.00 86.75 95 ARG A O 1
ATOM 791 N N . LEU A 1 96 ? -25.201 -4.604 44.397 1.00 85.38 96 LEU A N 1
ATOM 792 C CA . LEU A 1 96 ? -24.517 -3.957 45.526 1.00 85.38 96 LEU A CA 1
ATOM 793 C C . LEU A 1 96 ? -25.285 -2.741 46.052 1.00 85.38 96 LEU A C 1
ATOM 795 O O . LEU A 1 96 ? -25.392 -2.572 47.261 1.00 85.38 96 LEU A O 1
ATOM 799 N N . LEU A 1 97 ? -25.858 -1.929 45.162 1.00 83.44 97 LEU A N 1
ATOM 800 C CA . LEU A 1 97 ? -26.704 -0.800 45.550 1.00 83.44 97 LEU A CA 1
ATOM 801 C C . LEU A 1 97 ? -27.975 -1.271 46.270 1.00 83.44 97 LEU A C 1
ATOM 803 O O . LEU A 1 97 ? -28.325 -0.705 47.296 1.00 83.44 97 LEU A O 1
ATOM 807 N N . SER A 1 98 ? -28.607 -2.356 45.806 1.00 84.25 98 SER A N 1
ATOM 808 C CA . SER A 1 98 ? -29.769 -2.932 46.501 1.00 84.25 98 SER A CA 1
ATOM 809 C C . SER A 1 98 ? -29.435 -3.521 47.878 1.00 84.25 98 SER A C 1
ATOM 811 O O . SER A 1 98 ? -30.289 -3.536 48.757 1.00 84.25 98 SER A O 1
ATOM 813 N N . LEU A 1 99 ? -28.206 -4.007 48.083 1.00 82.44 99 LEU A N 1
ATOM 814 C CA . LEU A 1 99 ? -27.743 -4.510 49.382 1.00 82.44 99 LEU A CA 1
ATOM 815 C C . LEU A 1 99 ? -27.485 -3.355 50.359 1.00 82.44 99 LEU A C 1
ATOM 817 O O . LEU A 1 99 ? -27.986 -3.382 51.477 1.00 82.44 99 LEU A O 1
ATOM 821 N N . LEU A 1 100 ? -26.844 -2.282 49.880 1.00 80.69 100 LEU A N 1
ATOM 822 C CA . LEU A 1 100 ? -26.617 -1.047 50.641 1.00 80.69 100 LEU A CA 1
ATOM 823 C C . LEU A 1 100 ? -27.905 -0.407 51.186 1.00 80.69 100 LEU A C 1
ATOM 825 O O . LEU A 1 100 ? -27.858 0.253 52.219 1.00 80.69 100 LEU A O 1
ATOM 829 N N . GLU A 1 101 ? -29.042 -0.575 50.506 1.00 80.31 101 GLU A N 1
ATOM 830 C CA . GLU A 1 101 ? -30.344 -0.060 50.957 1.00 80.31 101 GLU A CA 1
ATOM 831 C C . GLU A 1 101 ? -30.981 -0.894 52.086 1.00 80.31 101 GLU A C 1
ATOM 833 O O . GLU A 1 101 ? -31.874 -0.395 52.769 1.00 80.31 101 GLU A O 1
ATOM 838 N N . ASN A 1 102 ? -30.541 -2.144 52.288 1.00 78.69 102 ASN A N 1
ATOM 839 C CA . ASN A 1 102 ? -31.191 -3.125 53.166 1.00 78.69 102 ASN A CA 1
ATOM 840 C C . ASN A 1 102 ? -30.308 -3.641 54.326 1.00 78.69 102 ASN A C 1
ATOM 842 O O . ASN A 1 102 ? -30.802 -4.425 55.135 1.00 78.69 102 ASN A O 1
ATOM 846 N N . GLU A 1 103 ? -29.032 -3.249 54.410 1.00 73.44 103 GLU A N 1
ATOM 847 C CA . GLU A 1 103 ? -28.066 -3.752 55.405 1.00 73.44 103 GLU A CA 1
ATOM 848 C C . GLU A 1 103 ? -27.879 -2.844 56.636 1.00 73.44 103 GLU A C 1
ATOM 850 O O . GLU A 1 103 ? -28.092 -1.630 56.598 1.00 73.44 103 GLU A O 1
ATOM 855 N N . ASP A 1 104 ? -27.451 -3.465 57.740 1.00 68.12 104 ASP A N 1
ATOM 856 C CA . ASP A 1 104 ? -27.183 -2.815 59.024 1.00 68.12 104 ASP A CA 1
ATOM 857 C C . ASP A 1 104 ? -25.898 -1.956 59.005 1.00 68.12 104 ASP A C 1
ATOM 859 O O . ASP A 1 104 ? -24.964 -2.159 58.226 1.00 68.12 104 ASP A O 1
ATOM 863 N N . VAL A 1 105 ? -25.833 -0.978 59.917 1.00 62.97 105 VAL A N 1
ATOM 864 C CA . VAL A 1 105 ? -24.823 0.104 59.951 1.00 62.97 105 VAL A CA 1
ATOM 865 C C . VAL A 1 105 ? -23.370 -0.390 60.104 1.00 62.97 105 VAL A C 1
ATOM 867 O O . VAL A 1 105 ? -22.442 0.339 59.748 1.00 62.97 105 VAL A O 1
ATOM 870 N N . GLU A 1 106 ? -23.145 -1.609 60.604 1.00 68.44 106 GLU A N 1
ATOM 871 C CA . GLU A 1 106 ? -21.800 -2.148 60.867 1.00 68.44 106 GLU A CA 1
ATOM 872 C C . GLU A 1 106 ? -21.052 -2.607 59.596 1.00 68.44 106 GLU A C 1
ATOM 874 O O . GLU A 1 106 ? -19.837 -2.416 59.517 1.00 68.44 106 GLU A O 1
ATOM 879 N N . ASP A 1 107 ? -21.751 -3.102 58.566 1.00 72.06 107 ASP A N 1
ATOM 880 C CA . ASP A 1 107 ? -21.134 -3.606 57.318 1.00 72.06 107 ASP A CA 1
ATOM 881 C C . ASP A 1 107 ? -21.024 -2.539 56.205 1.00 72.06 107 ASP A C 1
ATOM 883 O O . ASP A 1 107 ? -20.294 -2.688 55.213 1.00 72.06 107 ASP A O 1
ATOM 887 N N . LEU A 1 108 ? -21.685 -1.397 56.406 1.00 76.12 108 LEU A N 1
ATOM 888 C CA . LEU A 1 108 ? -21.767 -0.258 55.484 1.00 76.12 108 LEU A CA 1
ATOM 889 C C . LEU A 1 108 ? -20.408 0.259 54.949 1.00 76.12 108 LEU A C 1
ATOM 891 O O . LEU A 1 108 ? -20.309 0.557 53.751 1.00 76.12 108 LEU A O 1
ATOM 895 N N . PRO A 1 109 ? -19.331 0.368 55.760 1.00 80.44 109 PRO A N 1
ATOM 896 C CA . PRO A 1 109 ? -18.035 0.855 55.280 1.00 80.44 109 PRO A CA 1
ATOM 897 C C . PRO A 1 109 ? -17.381 -0.071 54.241 1.00 80.44 109 PRO A C 1
ATOM 899 O O . PRO A 1 109 ? -16.765 0.413 53.286 1.00 80.44 109 PRO A O 1
ATOM 902 N N . GLY A 1 110 ? -17.521 -1.392 54.405 1.00 80.88 110 GLY A N 1
ATOM 903 C CA . GLY A 1 110 ? -16.962 -2.390 53.488 1.00 80.88 110 GLY A CA 1
ATOM 904 C C . GLY A 1 110 ? -17.694 -2.415 52.146 1.00 80.88 110 GLY A C 1
ATOM 905 O O . GLY A 1 110 ? -17.067 -2.449 51.083 1.00 80.88 110 GLY A O 1
ATOM 906 N N . LEU A 1 111 ? -19.021 -2.295 52.187 1.00 79.69 111 LEU A N 1
ATOM 907 C CA . LEU A 1 111 ? -19.876 -2.239 51.000 1.00 79.69 111 LEU A CA 1
ATOM 908 C C . LEU A 1 111 ? -19.662 -0.961 50.187 1.00 79.69 111 LEU A C 1
ATOM 910 O O . LEU A 1 111 ? -19.588 -1.015 48.959 1.00 79.69 111 LEU A O 1
ATOM 914 N N . LEU A 1 112 ? -19.470 0.184 50.850 1.00 82.31 112 LEU A N 1
ATOM 915 C CA . LEU A 1 112 ? -19.121 1.442 50.184 1.00 82.31 112 LEU A CA 1
ATOM 916 C C . LEU A 1 112 ? -17.756 1.376 49.484 1.00 82.31 112 LEU A C 1
ATOM 918 O O . LEU A 1 112 ? -17.593 1.940 48.398 1.00 82.31 112 LEU A O 1
ATOM 922 N N . ALA A 1 113 ? -16.771 0.693 50.077 1.00 84.88 113 ALA A N 1
ATOM 923 C CA . ALA A 1 113 ? -15.472 0.479 49.442 1.00 84.88 113 ALA A CA 1
ATOM 924 C C . ALA A 1 113 ? -15.599 -0.397 48.181 1.00 84.88 113 ALA A C 1
ATOM 926 O O . ALA A 1 113 ? -15.050 -0.047 47.133 1.00 84.88 113 ALA A O 1
ATOM 927 N N . LEU A 1 114 ? -16.389 -1.474 48.252 1.00 83.81 114 LEU A N 1
ATOM 928 C CA . LEU A 1 114 ? -16.700 -2.336 47.108 1.00 83.81 114 LEU A CA 1
ATOM 929 C C . LEU A 1 114 ? -17.463 -1.591 46.005 1.00 83.81 114 LEU A C 1
ATOM 931 O O . LEU A 1 114 ? -17.116 -1.723 44.833 1.00 83.81 114 LEU A O 1
ATOM 935 N N . ALA A 1 115 ? -18.451 -0.766 46.356 1.00 82.88 115 ALA A N 1
ATOM 936 C CA . ALA A 1 115 ? -19.198 0.043 45.395 1.00 82.88 115 ALA A CA 1
ATOM 937 C C . ALA A 1 115 ? -18.287 1.042 44.662 1.00 82.88 115 ALA A C 1
ATOM 939 O O . ALA A 1 115 ? -18.337 1.146 43.436 1.00 82.88 115 ALA A O 1
ATOM 940 N N . LYS A 1 116 ? -17.379 1.716 45.383 1.00 87.06 116 LYS A N 1
ATOM 941 C CA . LYS A 1 116 ? -16.375 2.606 44.772 1.00 87.06 116 LYS A CA 1
ATOM 942 C C . LYS A 1 116 ? -15.426 1.859 43.841 1.00 87.06 116 LYS A C 1
ATOM 944 O O . LYS A 1 116 ? -15.126 2.358 42.758 1.00 87.06 116 LYS A O 1
ATOM 949 N N . GLN A 1 117 ? -14.964 0.675 44.240 1.00 89.06 117 GLN A N 1
ATOM 950 C CA . GLN A 1 117 ? -14.112 -0.152 43.390 1.00 89.06 117 GLN A CA 1
ATOM 951 C C . GLN A 1 117 ? -14.839 -0.548 42.096 1.00 89.06 117 GLN A C 1
ATOM 953 O O . GLN A 1 117 ? -14.276 -0.404 41.015 1.00 89.06 117 GLN A O 1
ATOM 958 N N . ARG A 1 118 ? -16.100 -0.982 42.187 1.00 85.12 118 ARG A N 1
ATOM 959 C CA . ARG A 1 118 ? -16.901 -1.379 41.018 1.00 85.12 118 ARG A CA 1
ATOM 960 C C . ARG A 1 118 ? -17.244 -0.208 40.103 1.00 85.12 118 ARG A C 1
ATOM 962 O O . ARG A 1 118 ? -17.165 -0.358 38.889 1.00 85.12 118 ARG A O 1
ATOM 969 N N . SER A 1 119 ? -17.540 0.959 40.669 1.00 87.19 119 SER A N 1
ATOM 970 C CA . SER A 1 119 ? -17.750 2.192 39.903 1.00 87.19 119 SER A CA 1
ATOM 971 C C . SER A 1 119 ? -16.491 2.588 39.118 1.00 87.19 119 SER A C 1
ATOM 973 O O . SER A 1 119 ? -16.578 2.969 37.952 1.00 87.19 119 SER A O 1
ATOM 975 N N . LYS A 1 120 ? -15.304 2.408 39.715 1.00 91.19 120 LYS A N 1
ATOM 976 C CA . LYS A 1 120 ? -14.027 2.616 39.024 1.00 91.19 120 LYS A CA 1
ATOM 977 C C . LYS A 1 120 ? -13.797 1.595 37.904 1.00 91.19 120 LYS A C 1
ATOM 979 O O . LYS A 1 120 ? -13.505 1.998 36.786 1.00 91.19 120 LYS A O 1
ATOM 984 N N . GLU A 1 121 ? -13.987 0.302 38.174 1.00 88.19 121 GLU A N 1
ATOM 985 C CA . GLU A 1 121 ? -13.870 -0.762 37.158 1.00 88.19 121 GLU A CA 1
ATOM 986 C C . GLU A 1 121 ? -14.810 -0.518 35.966 1.00 88.19 121 GLU A C 1
ATOM 988 O O . GLU A 1 121 ? -14.440 -0.739 34.811 1.00 88.19 121 GLU A O 1
ATOM 993 N N . ARG A 1 122 ? -16.018 -0.012 36.234 1.00 89.56 122 ARG A N 1
ATOM 994 C CA . ARG A 1 122 ? -16.966 0.402 35.203 1.00 89.56 122 ARG A CA 1
ATOM 995 C C . ARG A 1 122 ? -16.439 1.581 34.389 1.00 89.56 122 ARG A C 1
ATOM 997 O O . ARG A 1 122 ? -16.450 1.495 33.167 1.00 89.56 122 ARG A O 1
ATOM 1004 N N . ALA A 1 123 ? -15.979 2.651 35.037 1.00 89.56 123 ALA A N 1
ATOM 1005 C CA . ALA A 1 123 ? -15.448 3.826 34.346 1.00 89.56 123 ALA A CA 1
ATOM 1006 C C . ALA A 1 123 ? -14.246 3.472 33.450 1.00 89.56 123 ALA A C 1
ATOM 1008 O O . ALA A 1 123 ? -14.186 3.912 32.303 1.00 89.56 123 ALA A O 1
ATOM 1009 N N . ASP A 1 124 ? -13.343 2.617 33.940 1.00 91.25 124 ASP A N 1
ATOM 1010 C CA . ASP A 1 124 ? -12.190 2.129 33.177 1.00 91.25 124 ASP A CA 1
ATOM 1011 C C . ASP A 1 124 ? -12.646 1.317 31.944 1.00 91.25 124 ASP A C 1
ATOM 1013 O O . ASP A 1 124 ? -12.133 1.502 30.838 1.00 91.25 124 ASP A O 1
ATOM 1017 N N . THR A 1 125 ? -13.662 0.460 32.108 1.00 89.06 125 THR A N 1
ATOM 1018 C CA . THR A 1 125 ? -14.236 -0.345 31.013 1.00 89.06 125 THR A CA 1
ATOM 1019 C C . THR A 1 125 ? -14.991 0.522 29.993 1.00 89.06 125 THR A C 1
ATOM 1021 O O . THR A 1 125 ? -14.879 0.297 28.789 1.00 89.06 125 THR A O 1
ATOM 1024 N N . GLU A 1 126 ? -15.734 1.539 30.440 1.00 90.38 126 GLU A N 1
ATOM 1025 C CA . GLU A 1 126 ? -16.428 2.492 29.562 1.00 90.38 126 GLU A CA 1
ATOM 1026 C C . GLU A 1 126 ? -15.444 3.295 28.704 1.00 90.38 126 GLU A C 1
ATOM 1028 O O . GLU A 1 126 ? -15.702 3.514 27.517 1.00 90.38 126 GLU A O 1
ATOM 1033 N N . GLU A 1 127 ? -14.309 3.704 29.273 1.00 92.12 127 GLU A N 1
ATOM 1034 C CA . GLU A 1 127 ? -13.273 4.425 28.535 1.00 92.12 127 GLU A CA 1
ATOM 1035 C C . GLU A 1 127 ? -12.611 3.532 27.476 1.00 92.12 127 GLU A C 1
ATOM 1037 O O . GLU A 1 127 ? -12.475 3.946 26.325 1.00 92.12 127 GLU A O 1
ATOM 1042 N N . LEU A 1 128 ? -12.307 2.273 27.810 1.00 89.88 128 LEU A N 1
ATOM 1043 C CA . LEU A 1 128 ? -11.819 1.270 26.851 1.00 89.88 128 LEU A CA 1
ATOM 1044 C C . LEU A 1 128 ? -12.793 1.040 25.684 1.00 89.88 128 LEU A C 1
ATOM 1046 O O . LEU A 1 128 ? -12.380 0.920 24.531 1.00 89.88 128 LEU A O 1
ATOM 1050 N N . VAL A 1 129 ? -14.101 1.013 25.951 1.00 91.00 129 VAL A N 1
ATOM 1051 C CA . VAL A 1 129 ? -15.113 0.895 24.891 1.00 91.00 129 VAL A CA 1
ATOM 1052 C C . VAL A 1 129 ? -15.118 2.133 23.992 1.00 91.00 129 VAL A C 1
ATOM 1054 O O . VAL A 1 129 ? -15.271 2.006 22.775 1.00 91.00 129 VAL A O 1
ATOM 1057 N N . ARG A 1 130 ? -14.957 3.337 24.553 1.00 91.38 130 ARG A N 1
ATOM 1058 C CA . ARG A 1 130 ? -14.894 4.577 23.761 1.00 91.38 130 ARG A CA 1
ATOM 1059 C C . ARG A 1 130 ? -13.668 4.610 22.858 1.00 91.38 130 ARG A C 1
ATOM 1061 O O . ARG A 1 130 ? -13.812 4.929 21.678 1.00 91.38 130 ARG A O 1
ATOM 1068 N N . THR A 1 131 ? -12.495 4.261 23.380 1.00 90.88 131 THR A N 1
ATOM 1069 C CA . THR A 1 131 ? -11.253 4.256 22.597 1.00 90.88 131 THR A CA 1
ATOM 1070 C C . THR A 1 131 ? -11.316 3.234 21.465 1.00 90.88 131 THR A C 1
ATOM 1072 O O . THR A 1 131 ? -11.048 3.586 20.317 1.00 90.88 131 THR A O 1
ATOM 1075 N N . LEU A 1 132 ? -11.782 2.010 21.732 1.00 89.06 132 LEU A N 1
ATOM 1076 C CA . LEU A 1 132 ? -11.934 0.978 20.701 1.00 89.06 132 LEU A CA 1
ATOM 1077 C C . LEU A 1 132 ? -12.959 1.350 19.622 1.00 89.06 132 LEU A C 1
ATOM 1079 O O . LEU A 1 132 ? -12.732 1.070 18.444 1.00 89.06 132 LEU A O 1
ATOM 1083 N N . LYS A 1 133 ? -14.060 2.024 19.983 1.00 90.06 133 LYS A N 1
ATOM 1084 C CA . LYS A 1 133 ? -15.022 2.552 18.999 1.00 90.06 133 LYS A CA 1
ATOM 1085 C C . LYS A 1 133 ? -14.388 3.599 18.088 1.00 90.06 133 LYS A C 1
ATOM 1087 O O . LYS A 1 133 ? -14.555 3.514 16.874 1.00 90.06 133 LYS A O 1
ATOM 1092 N N . LEU A 1 134 ? -13.628 4.536 18.654 1.00 90.44 134 LEU A N 1
ATOM 1093 C CA . LEU A 1 134 ? -12.907 5.546 17.880 1.00 90.44 134 LEU A CA 1
ATOM 1094 C C . LEU A 1 134 ? -11.902 4.891 16.920 1.00 90.44 134 LEU A C 1
ATOM 1096 O O . LEU A 1 134 ? -11.863 5.212 15.735 1.00 90.44 134 LEU A O 1
ATOM 1100 N N . GLU A 1 135 ? -11.105 3.938 17.407 1.00 85.50 135 GLU A N 1
ATOM 1101 C CA . GLU A 1 135 ? -10.136 3.222 16.574 1.00 85.50 135 GLU A CA 1
ATOM 1102 C C . GLU A 1 135 ? -10.798 2.441 15.438 1.00 85.50 135 GLU A C 1
ATOM 1104 O O . GLU A 1 135 ? -10.293 2.429 14.311 1.00 85.50 135 GLU A O 1
ATOM 1109 N N . ARG A 1 136 ? -11.941 1.808 15.718 1.00 88.94 136 ARG A N 1
ATOM 1110 C CA . ARG A 1 136 ? -12.753 1.117 14.717 1.00 88.94 136 ARG A CA 1
ATOM 1111 C C . ARG A 1 136 ? -13.250 2.080 13.640 1.00 88.94 136 ARG A C 1
ATOM 1113 O O . ARG A 1 136 ? -13.149 1.768 12.456 1.00 88.94 136 ARG A O 1
ATOM 1120 N N . GLU A 1 137 ? -13.768 3.242 14.026 1.00 85.69 137 GLU A N 1
ATOM 1121 C CA . GLU A 1 137 ? -14.229 4.267 13.082 1.00 85.69 137 GLU A CA 1
ATOM 1122 C C . GLU A 1 137 ? -13.083 4.786 12.207 1.00 85.69 137 GLU A C 1
ATOM 1124 O O . GLU A 1 137 ? -13.239 4.903 10.991 1.00 85.69 137 GLU A O 1
ATOM 1129 N N . ILE A 1 138 ? -11.900 5.001 12.789 1.00 83.38 138 ILE A N 1
ATOM 1130 C CA . ILE A 1 138 ? -10.693 5.378 12.043 1.00 83.38 138 ILE A CA 1
ATOM 1131 C C . ILE A 1 138 ? -10.303 4.281 11.040 1.00 83.38 138 ILE A C 1
ATOM 1133 O O . ILE A 1 138 ? -9.952 4.588 9.900 1.00 83.38 138 ILE A O 1
ATOM 1137 N N . ALA A 1 139 ? -10.360 3.006 11.433 1.00 78.81 139 ALA A N 1
ATOM 1138 C CA . ALA A 1 139 ? -10.057 1.885 10.542 1.00 78.81 139 ALA A CA 1
ATOM 1139 C C . ALA A 1 139 ? -11.062 1.778 9.379 1.00 78.81 139 ALA A C 1
ATOM 1141 O O . ALA A 1 139 ? -10.660 1.582 8.231 1.00 78.81 139 ALA A O 1
ATOM 1142 N N . LEU A 1 140 ? -12.355 1.984 9.648 1.00 78.25 140 LEU A N 1
ATOM 1143 C CA . LEU A 1 140 ? -13.401 2.015 8.621 1.00 78.25 140 LEU A CA 1
ATOM 1144 C C . LEU A 1 140 ? -13.239 3.194 7.656 1.00 78.2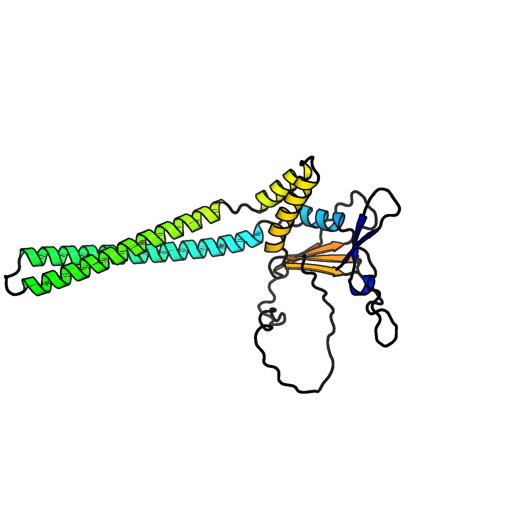5 140 LEU A C 1
ATOM 1146 O O . LEU A 1 140 ? -13.387 3.016 6.447 1.00 78.25 140 LEU A O 1
ATOM 1150 N N . ALA A 1 141 ? -12.889 4.375 8.166 1.00 76.62 141 ALA A N 1
ATOM 1151 C CA . ALA A 1 141 ? -12.621 5.545 7.336 1.00 76.62 141 ALA A CA 1
ATOM 1152 C C . ALA A 1 141 ? -11.428 5.305 6.398 1.00 76.62 141 ALA A C 1
ATOM 1154 O O . ALA A 1 141 ? -11.514 5.600 5.208 1.00 76.62 141 ALA A O 1
ATOM 1155 N N . LYS A 1 142 ? -10.351 4.687 6.904 1.00 71.31 142 LYS A N 1
ATOM 1156 C CA . LYS A 1 142 ? -9.202 4.280 6.079 1.00 71.31 142 LYS A CA 1
ATOM 1157 C C . LYS A 1 142 ? -9.610 3.296 4.985 1.00 71.31 142 LYS A C 1
ATOM 1159 O O . LYS A 1 142 ? -9.183 3.464 3.848 1.00 71.31 142 LYS A O 1
ATOM 1164 N N . LYS A 1 143 ? -10.475 2.324 5.295 1.00 69.25 143 LYS A N 1
ATOM 1165 C CA . LYS A 1 143 ? -10.996 1.363 4.311 1.00 69.25 143 LYS A CA 1
ATOM 1166 C C . LYS A 1 143 ? -11.741 2.050 3.160 1.00 69.25 143 LYS A C 1
ATOM 1168 O O . LYS A 1 143 ? -11.567 1.665 2.012 1.00 69.25 143 LYS A O 1
ATOM 1173 N N . GLN A 1 144 ? -12.554 3.066 3.449 1.00 63.84 144 GLN A N 1
ATOM 1174 C CA . GLN A 1 144 ? -13.359 3.760 2.434 1.00 63.84 144 GLN A CA 1
ATOM 1175 C C . GLN A 1 144 ? -12.531 4.621 1.466 1.00 63.84 144 GLN A C 1
ATOM 1177 O O . GLN A 1 144 ? -12.982 4.885 0.356 1.00 63.84 144 GLN A O 1
ATOM 1182 N N . THR A 1 145 ? -11.326 5.040 1.856 1.00 60.25 145 THR A N 1
ATOM 1183 C CA . THR A 1 145 ? -10.416 5.825 1.002 1.00 60.25 145 THR A CA 1
ATOM 1184 C C . THR A 1 145 ? -9.524 4.990 0.073 1.00 60.25 145 THR A C 1
ATOM 1186 O O . THR A 1 145 ? -8.833 5.567 -0.763 1.00 60.25 145 THR A O 1
ATOM 1189 N N . LEU A 1 146 ? -9.528 3.660 0.197 1.00 57.50 146 LEU A N 1
ATOM 1190 C CA . LEU A 1 146 ? -8.631 2.743 -0.520 1.00 57.50 146 LEU A CA 1
ATOM 1191 C C . LEU A 1 146 ? -9.296 2.146 -1.777 1.00 57.50 146 LEU A C 1
ATOM 1193 O O . LEU A 1 146 ? -9.435 0.932 -1.872 1.00 57.50 146 LEU A O 1
ATOM 1197 N N . ASP A 1 147 ? -9.716 2.968 -2.748 1.00 61.50 147 ASP A N 1
ATOM 1198 C CA . ASP A 1 147 ? -9.850 2.498 -4.146 1.00 61.50 147 ASP A CA 1
ATOM 1199 C C . ASP A 1 147 ? -8.671 3.040 -4.974 1.00 61.50 147 ASP A C 1
ATOM 1201 O O . ASP A 1 147 ? -8.755 4.101 -5.606 1.00 61.50 147 ASP A O 1
ATOM 1205 N N . PRO A 1 148 ? -7.516 2.362 -4.935 1.00 56.97 148 PRO A N 1
ATOM 1206 C CA . PRO A 1 148 ? -6.247 2.902 -5.404 1.00 56.97 148 PRO A CA 1
ATOM 1207 C C . PRO A 1 148 ? -6.014 2.576 -6.869 1.00 56.97 148 PRO A C 1
ATOM 1209 O O . PRO A 1 148 ? -5.288 3.304 -7.534 1.00 56.97 148 PRO A O 1
ATOM 1212 N N . ALA A 1 149 ? -6.654 1.530 -7.399 1.00 60.78 149 ALA A N 1
ATOM 1213 C CA . ALA A 1 149 ? -6.672 1.259 -8.828 1.00 60.78 149 ALA A CA 1
ATOM 1214 C C . ALA A 1 149 ? -7.306 2.448 -9.561 1.00 60.78 149 ALA A C 1
ATOM 1216 O O . ALA A 1 149 ? -6.726 2.977 -10.512 1.00 60.78 149 ALA A O 1
ATOM 1217 N N . SER A 1 150 ? -8.426 2.948 -9.026 1.00 65.94 150 SER A N 1
ATOM 1218 C CA . SER A 1 150 ? -9.041 4.199 -9.464 1.00 65.94 150 SER A CA 1
ATOM 1219 C C . SER A 1 150 ? -8.129 5.407 -9.215 1.00 65.94 150 SER A C 1
ATOM 1221 O O . SER A 1 150 ? -7.975 6.247 -10.100 1.00 65.94 150 SER A O 1
ATOM 1223 N N . ALA A 1 151 ? -7.434 5.483 -8.072 1.00 70.25 151 ALA A N 1
ATOM 1224 C CA . ALA A 1 151 ? -6.542 6.606 -7.766 1.00 70.25 151 ALA A CA 1
ATOM 1225 C C . ALA A 1 151 ? -5.296 6.683 -8.672 1.00 70.25 151 ALA A C 1
ATOM 1227 O O . ALA A 1 151 ? -4.949 7.767 -9.137 1.00 70.25 151 ALA A O 1
ATOM 1228 N N . VAL A 1 152 ? -4.622 5.565 -8.957 1.00 72.62 152 VAL A N 1
ATOM 1229 C CA . VAL A 1 152 ? -3.453 5.490 -9.852 1.00 72.62 152 VAL A CA 1
ATOM 1230 C C . VAL A 1 152 ? -3.866 5.804 -11.284 1.00 72.62 152 VAL A C 1
ATOM 1232 O O . VAL A 1 152 ? -3.196 6.593 -11.957 1.00 72.62 152 VAL A O 1
ATOM 1235 N N . GLN A 1 153 ? -5.006 5.273 -11.733 1.00 74.31 153 GLN A N 1
ATOM 1236 C CA . GLN A 1 153 ? -5.557 5.603 -13.042 1.00 74.31 153 GLN A CA 1
ATOM 1237 C C . GLN A 1 153 ? -5.950 7.087 -13.133 1.00 74.31 153 GL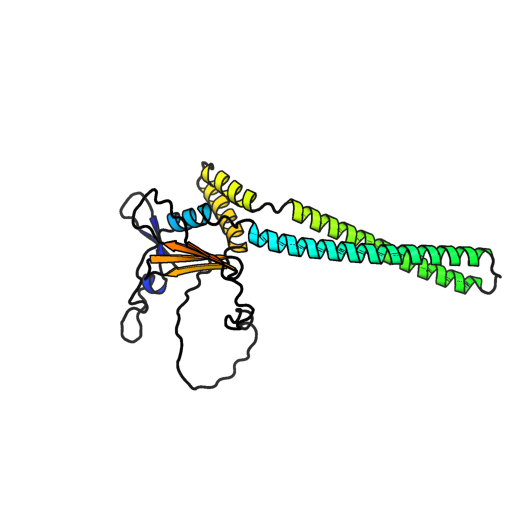N A C 1
ATOM 1239 O O . GLN A 1 153 ? -5.556 7.765 -14.082 1.00 74.31 153 GLN A O 1
ATOM 1244 N N . ALA A 1 154 ? -6.616 7.635 -12.116 1.00 76.69 154 ALA A N 1
ATOM 1245 C CA . ALA A 1 154 ? -6.964 9.052 -12.048 1.00 76.69 154 ALA A CA 1
ATOM 1246 C C . ALA A 1 154 ? -5.718 9.956 -12.016 1.00 76.69 154 ALA A C 1
ATOM 1248 O O . ALA A 1 154 ? -5.677 10.973 -12.710 1.00 76.69 154 ALA A O 1
ATOM 1249 N N . MET A 1 155 ? -4.671 9.578 -11.272 1.00 78.19 155 MET A N 1
ATOM 1250 C CA . MET A 1 155 ? -3.385 10.286 -11.248 1.00 78.19 155 MET A CA 1
ATOM 1251 C C . MET A 1 155 ? -2.694 10.245 -12.613 1.00 78.19 155 MET A C 1
ATOM 1253 O O . MET A 1 155 ? -2.148 11.260 -13.053 1.00 78.19 155 MET A O 1
ATOM 1257 N N . ARG A 1 156 ? -2.757 9.109 -13.317 1.00 77.25 156 ARG A N 1
ATOM 1258 C CA . ARG A 1 156 ? -2.236 8.971 -14.681 1.00 77.25 156 ARG A CA 1
ATOM 1259 C C . ARG A 1 156 ? -2.991 9.867 -15.659 1.00 77.25 156 ARG A C 1
ATOM 1261 O O . ARG A 1 156 ? -2.370 10.595 -16.429 1.00 77.25 156 ARG A O 1
ATOM 1268 N N . GLU A 1 157 ? -4.317 9.862 -15.616 1.00 81.56 157 GLU A N 1
ATOM 1269 C CA . GLU A 1 157 ? -5.147 10.726 -16.457 1.00 81.56 157 GLU A CA 1
ATOM 1270 C C . GLU A 1 157 ? -4.937 12.213 -16.154 1.00 81.56 157 GLU A C 1
ATOM 1272 O O . GLU A 1 157 ? -4.968 13.041 -17.067 1.00 81.56 157 GLU A O 1
ATOM 1277 N N . ALA A 1 158 ? -4.728 12.570 -14.885 1.00 81.31 158 ALA A N 1
ATOM 1278 C CA . ALA A 1 158 ? -4.415 13.933 -14.470 1.00 81.31 158 ALA A CA 1
ATOM 1279 C C . ALA A 1 158 ? -3.038 14.370 -14.987 1.00 81.31 158 ALA A C 1
ATOM 1281 O O . ALA A 1 158 ? -2.912 15.455 -15.552 1.00 81.31 158 ALA A O 1
ATOM 1282 N N . TRP A 1 159 ? -2.024 13.506 -14.878 1.00 82.00 159 TRP A N 1
ATOM 1283 C CA . TRP A 1 159 ? -0.691 13.754 -15.428 1.00 82.00 159 TRP A CA 1
ATOM 1284 C C . TRP A 1 159 ? -0.744 13.954 -16.949 1.00 82.00 159 TRP A C 1
ATOM 1286 O O . TRP A 1 159 ? -0.203 14.935 -17.456 1.00 82.00 159 TRP A O 1
ATOM 1296 N N . MET A 1 160 ? -1.443 13.085 -17.681 1.00 79.75 160 MET A N 1
ATOM 1297 C CA . MET A 1 160 ? -1.564 13.196 -19.141 1.00 79.75 160 MET A CA 1
ATOM 1298 C C . MET A 1 160 ? -2.263 14.492 -19.586 1.00 79.75 160 MET A C 1
ATOM 1300 O O . MET A 1 160 ? -1.978 14.999 -20.671 1.00 79.75 160 MET A O 1
ATOM 1304 N N . ARG A 1 161 ? -3.162 15.038 -18.755 1.00 84.00 161 ARG A N 1
ATOM 1305 C CA . ARG A 1 161 ? -3.907 16.279 -19.025 1.00 84.00 161 ARG A CA 1
ATOM 1306 C C . ARG A 1 161 ? -3.206 17.551 -18.550 1.00 84.00 161 ARG A C 1
ATOM 1308 O O . ARG A 1 161 ? -3.552 18.626 -19.034 1.00 84.00 161 ARG A O 1
ATOM 1315 N N . ALA A 1 162 ? -2.255 17.460 -17.622 1.00 84.56 162 ALA A N 1
ATOM 1316 C CA . ALA A 1 162 ? -1.555 18.629 -17.099 1.00 84.56 162 ALA A CA 1
ATOM 1317 C C . ALA A 1 162 ? -0.814 19.370 -18.228 1.00 84.56 162 ALA A C 1
ATOM 1319 O O . ALA A 1 162 ? -0.177 18.749 -19.080 1.00 84.56 162 ALA A O 1
ATOM 1320 N N . GLY A 1 163 ? -0.913 20.699 -18.275 1.00 76.56 163 GLY A N 1
ATOM 1321 C CA . GLY A 1 163 ? -0.263 21.527 -19.300 1.00 76.56 163 GLY A CA 1
ATOM 1322 C C . GLY A 1 163 ? 1.203 21.834 -18.985 1.00 76.56 163 GLY A C 1
ATOM 1323 O O . GLY A 1 163 ? 2.037 21.840 -19.890 1.00 76.56 163 GLY A O 1
ATOM 1324 N N . GLU A 1 164 ? 1.513 22.032 -17.704 1.00 82.94 164 GLU A N 1
ATOM 1325 C CA . GLU A 1 164 ? 2.830 22.449 -17.218 1.00 82.94 164 GLU A CA 1
ATOM 1326 C C . GLU A 1 164 ? 3.744 21.259 -16.900 1.00 82.94 164 GLU A C 1
ATOM 1328 O O . GLU A 1 164 ? 3.305 20.215 -16.416 1.00 82.94 164 GLU A O 1
ATOM 1333 N N . ALA A 1 165 ? 5.040 21.406 -17.187 1.00 77.00 165 ALA A N 1
ATOM 1334 C CA . ALA A 1 165 ? 6.023 20.336 -17.014 1.00 77.00 165 ALA A CA 1
ATOM 1335 C C . ALA A 1 165 ? 6.250 19.964 -15.537 1.00 77.00 165 ALA A C 1
ATOM 1337 O O . ALA A 1 165 ? 6.410 18.780 -15.229 1.00 77.00 165 ALA A O 1
ATOM 1338 N N . ASP A 1 166 ? 6.212 20.949 -14.639 1.00 75.81 166 ASP A N 1
ATOM 1339 C CA . ASP A 1 166 ? 6.449 20.747 -13.207 1.00 75.81 166 ASP A CA 1
ATOM 1340 C C . ASP A 1 166 ? 5.298 19.972 -12.553 1.00 75.81 166 ASP A C 1
ATOM 1342 O O . ASP A 1 166 ? 5.531 18.996 -11.835 1.00 75.81 166 ASP A O 1
ATOM 1346 N N . ASP A 1 167 ? 4.054 20.307 -12.900 1.00 80.06 167 ASP A N 1
ATOM 1347 C CA . ASP A 1 167 ? 2.866 19.575 -12.451 1.00 80.06 167 ASP A CA 1
ATOM 1348 C C . ASP A 1 167 ? 2.853 18.132 -12.962 1.00 80.06 167 ASP A C 1
ATOM 1350 O O . ASP A 1 167 ? 2.565 17.193 -12.212 1.00 80.06 167 ASP A O 1
ATOM 1354 N N . ARG A 1 168 ? 3.228 17.925 -14.233 1.00 79.62 168 ARG A N 1
ATOM 1355 C CA . ARG A 1 168 ? 3.385 16.578 -14.803 1.00 79.62 168 ARG A CA 1
ATOM 1356 C C . ARG A 1 168 ? 4.410 15.767 -14.026 1.00 79.62 168 ARG A C 1
ATOM 1358 O O . ARG A 1 168 ? 4.159 14.603 -13.721 1.00 79.62 168 ARG A O 1
ATOM 1365 N N . TYR A 1 169 ? 5.557 16.365 -13.712 1.00 77.88 169 TYR A N 1
ATOM 1366 C CA . TYR A 1 169 ? 6.600 15.695 -12.949 1.00 77.88 169 TYR A CA 1
ATOM 1367 C C . TYR A 1 169 ? 6.120 15.349 -11.535 1.00 77.88 169 TYR A C 1
ATOM 1369 O O . TYR A 1 169 ? 6.270 14.206 -11.106 1.00 77.88 169 TYR A O 1
ATOM 1377 N N . GLY A 1 170 ? 5.467 16.285 -10.841 1.00 78.75 170 GLY A N 1
ATOM 1378 C CA . GLY A 1 170 ? 4.913 16.055 -9.507 1.00 78.75 170 GLY A CA 1
ATOM 1379 C C . GLY A 1 170 ? 3.902 14.905 -9.470 1.00 78.75 170 GLY A C 1
ATOM 1380 O O . GLY A 1 170 ? 3.988 14.026 -8.608 1.00 78.75 170 GLY A O 1
ATOM 1381 N N . LEU A 1 171 ? 2.982 14.859 -10.437 1.00 82.00 171 LEU A N 1
ATOM 1382 C CA . LEU A 1 171 ? 1.999 13.777 -10.558 1.00 82.00 171 LEU A CA 1
ATOM 1383 C C . LEU A 1 171 ? 2.652 12.437 -10.927 1.00 82.00 171 LEU A C 1
ATOM 1385 O O . LEU A 1 171 ? 2.300 11.409 -10.346 1.00 82.00 171 LEU A O 1
ATOM 1389 N N . ARG A 1 172 ? 3.652 12.438 -11.818 1.00 80.94 172 ARG A N 1
ATOM 1390 C CA . ARG A 1 172 ? 4.429 11.240 -12.175 1.00 80.94 172 ARG A CA 1
ATOM 1391 C C . ARG A 1 172 ? 5.190 10.675 -10.976 1.00 80.94 172 ARG A C 1
ATOM 1393 O O . ARG A 1 172 ? 5.212 9.462 -10.791 1.00 80.94 172 ARG A O 1
ATOM 1400 N N . VAL A 1 173 ? 5.780 11.527 -10.135 1.00 82.12 173 VAL A N 1
ATOM 1401 C CA . VAL A 1 173 ? 6.457 11.098 -8.898 1.00 82.12 173 VAL A CA 1
ATOM 1402 C C . VAL A 1 173 ? 5.463 10.470 -7.926 1.00 82.12 173 VAL A C 1
ATOM 1404 O O . VAL A 1 173 ? 5.729 9.385 -7.419 1.00 82.12 173 VAL A O 1
ATOM 1407 N N . ARG A 1 174 ? 4.302 11.096 -7.697 1.00 79.88 174 ARG A N 1
ATOM 1408 C CA . ARG A 1 174 ? 3.261 10.538 -6.814 1.00 79.88 174 ARG A CA 1
ATOM 1409 C C . ARG A 1 174 ? 2.757 9.184 -7.304 1.00 79.88 174 ARG A C 1
ATOM 1411 O O . ARG A 1 174 ? 2.655 8.258 -6.507 1.00 79.88 174 ARG A O 1
ATOM 1418 N N . CYS A 1 175 ? 2.520 9.059 -8.609 1.00 81.00 175 CYS A N 1
ATOM 1419 C CA . CYS A 1 175 ? 2.167 7.790 -9.233 1.00 81.00 175 CYS A CA 1
ATOM 1420 C C . CYS A 1 175 ? 3.267 6.742 -8.999 1.00 81.00 175 CYS A C 1
ATOM 1422 O O . CYS A 1 175 ? 2.985 5.669 -8.486 1.00 81.00 175 CYS A O 1
ATOM 1424 N N . ASN A 1 176 ? 4.536 7.076 -9.258 1.00 80.88 176 ASN A N 1
ATOM 1425 C CA . ASN A 1 176 ? 5.668 6.175 -9.015 1.00 80.88 176 ASN A CA 1
ATOM 1426 C C . ASN A 1 176 ? 5.808 5.741 -7.549 1.00 80.88 176 ASN A C 1
ATOM 1428 O O . ASN A 1 176 ? 6.170 4.595 -7.294 1.00 80.88 176 ASN A O 1
ATOM 1432 N N . VAL A 1 177 ? 5.535 6.631 -6.592 1.00 79.38 177 VAL A N 1
ATOM 1433 C CA . VAL A 1 177 ? 5.535 6.289 -5.162 1.00 79.38 177 VAL A CA 1
ATOM 1434 C C . VAL A 1 177 ? 4.423 5.290 -4.859 1.00 79.38 177 VAL A C 1
ATOM 1436 O O . VAL A 1 177 ? 4.721 4.247 -4.292 1.00 79.38 177 VAL A O 1
ATOM 1439 N N . ALA A 1 178 ? 3.195 5.544 -5.321 1.00 76.94 178 ALA A N 1
ATOM 1440 C CA . ALA A 1 178 ? 2.093 4.590 -5.181 1.00 76.94 178 ALA A CA 1
ATOM 1441 C C . ALA A 1 178 ? 2.411 3.241 -5.854 1.00 76.94 178 ALA A C 1
ATOM 1443 O O . ALA A 1 178 ? 2.051 2.184 -5.348 1.00 76.94 178 ALA A O 1
ATOM 1444 N N . MET A 1 179 ? 3.162 3.255 -6.963 1.00 78.12 179 MET A N 1
ATOM 1445 C CA . MET A 1 179 ? 3.595 2.030 -7.634 1.00 78.12 179 MET A CA 1
ATOM 1446 C C . MET A 1 179 ? 4.577 1.175 -6.833 1.00 78.12 179 MET A C 1
ATOM 1448 O O . MET A 1 179 ? 4.596 -0.047 -6.989 1.00 78.12 179 MET A O 1
ATOM 1452 N N . ARG A 1 180 ? 5.388 1.780 -5.961 1.00 77.81 180 ARG A N 1
ATOM 1453 C CA . ARG A 1 180 ? 6.343 1.026 -5.132 1.00 77.81 180 ARG A CA 1
ATOM 1454 C C . ARG A 1 180 ? 5.677 0.136 -4.104 1.00 77.81 180 ARG A C 1
ATOM 1456 O O . ARG A 1 180 ? 6.289 -0.850 -3.704 1.00 77.81 180 ARG A O 1
ATOM 1463 N N . ASP A 1 181 ? 4.461 0.469 -3.696 1.00 72.38 181 ASP A N 1
ATOM 1464 C CA . ASP A 1 181 ? 3.759 -0.287 -2.666 1.00 72.38 181 ASP A CA 1
ATOM 1465 C C . ASP A 1 181 ? 3.346 -1.682 -3.161 1.00 72.38 181 ASP A C 1
ATOM 1467 O O . ASP A 1 181 ? 3.189 -2.599 -2.355 1.00 72.38 181 ASP A O 1
ATOM 1471 N N . PHE A 1 182 ? 3.235 -1.881 -4.482 1.00 74.69 182 PHE A N 1
ATOM 1472 C CA . PHE A 1 182 ? 2.871 -3.172 -5.073 1.00 74.69 182 PHE A CA 1
ATOM 1473 C C . PHE A 1 182 ? 3.916 -3.772 -6.026 1.00 74.69 182 PHE A C 1
ATOM 1475 O O . PHE A 1 182 ? 3.941 -4.995 -6.184 1.00 74.69 182 PHE A O 1
ATOM 1482 N N . ILE A 1 183 ? 4.778 -2.965 -6.660 1.00 83.69 183 ILE A N 1
ATOM 1483 C CA . ILE A 1 183 ? 5.889 -3.470 -7.482 1.00 83.69 183 ILE A CA 1
ATOM 1484 C C . ILE A 1 183 ? 7.114 -3.686 -6.595 1.00 83.69 183 ILE A C 1
ATOM 1486 O O . ILE A 1 183 ? 7.849 -2.751 -6.279 1.00 83.69 183 ILE A O 1
ATOM 1490 N N . ASN A 1 184 ? 7.394 -4.942 -6.255 1.00 84.25 184 ASN A N 1
ATOM 1491 C CA . ASN A 1 184 ? 8.536 -5.294 -5.410 1.00 84.25 184 ASN A CA 1
ATOM 1492 C C . ASN A 1 184 ? 9.857 -5.122 -6.154 1.00 84.25 184 ASN A C 1
ATOM 1494 O O . ASN A 1 184 ? 10.837 -4.607 -5.612 1.00 84.25 184 ASN A O 1
ATOM 1498 N N . SER A 1 185 ? 9.903 -5.590 -7.402 1.00 86.56 185 SER A N 1
ATOM 1499 C CA . SER A 1 185 ? 11.084 -5.430 -8.242 1.00 86.56 185 SER A CA 1
ATOM 1500 C C . SER A 1 185 ? 10.757 -5.560 -9.721 1.00 86.56 185 SER A C 1
ATOM 1502 O O . SER A 1 185 ? 9.828 -6.263 -10.116 1.00 86.56 185 SER A O 1
ATOM 1504 N N . VAL A 1 186 ? 11.574 -4.903 -10.541 1.00 88.81 186 VAL A N 1
ATOM 1505 C CA . VAL A 1 186 ? 11.591 -5.111 -11.988 1.00 88.81 186 VAL A CA 1
ATOM 1506 C C . VAL A 1 186 ? 12.947 -5.694 -12.358 1.00 88.81 186 VAL A C 1
ATOM 1508 O O . VAL A 1 186 ? 13.991 -5.087 -12.100 1.00 88.81 186 VAL A O 1
ATOM 1511 N N . GLN A 1 187 ? 12.923 -6.891 -12.928 1.00 89.50 187 GLN A N 1
ATOM 1512 C CA . GLN A 1 187 ? 14.097 -7.605 -13.405 1.00 89.50 187 GLN A CA 1
ATOM 1513 C C . GLN A 1 187 ? 14.228 -7.400 -14.908 1.00 89.50 187 GLN A C 1
ATOM 1515 O O . GLN A 1 187 ? 13.246 -7.469 -15.638 1.00 89.50 187 GLN A O 1
ATOM 1520 N N . PHE A 1 188 ? 15.442 -7.141 -15.373 1.00 86.62 188 PHE A N 1
ATOM 1521 C CA . PHE A 1 188 ? 15.711 -6.898 -16.784 1.00 86.62 188 PHE A CA 1
ATOM 1522 C C . PHE A 1 188 ? 16.640 -7.988 -17.285 1.00 86.62 188 PHE A C 1
ATOM 1524 O O . PHE A 1 188 ? 17.762 -8.114 -16.795 1.00 86.62 188 PHE A O 1
ATOM 1531 N N . ASP A 1 189 ? 16.168 -8.749 -18.262 1.00 86.25 189 ASP A N 1
ATOM 1532 C CA . ASP A 1 189 ? 16.962 -9.738 -18.965 1.00 86.25 189 ASP A CA 1
ATOM 1533 C C . ASP A 1 189 ? 17.405 -9.153 -20.303 1.00 86.25 189 ASP A C 1
ATOM 1535 O O . ASP A 1 189 ? 16.649 -9.047 -21.273 1.00 86.25 189 ASP A O 1
ATOM 1539 N N . SER A 1 190 ? 18.661 -8.727 -20.344 1.00 81.81 190 SER A N 1
ATOM 1540 C CA . SER A 1 190 ? 19.251 -8.127 -21.530 1.00 81.81 190 SER A CA 1
ATOM 1541 C C . SER A 1 190 ? 19.670 -9.143 -22.595 1.00 81.81 190 SER A C 1
ATOM 1543 O O . SER A 1 190 ? 19.971 -8.710 -23.707 1.00 81.81 190 SER A O 1
ATOM 1545 N N . ARG A 1 191 ? 19.681 -10.453 -22.303 1.00 80.88 191 ARG A N 1
ATOM 1546 C CA . ARG A 1 191 ? 19.923 -11.505 -23.306 1.00 80.88 191 ARG A CA 1
ATOM 1547 C C . ARG A 1 191 ? 18.671 -11.743 -24.136 1.00 80.88 191 ARG A C 1
ATOM 1549 O O . ARG A 1 191 ? 18.717 -11.647 -25.358 1.00 80.88 191 ARG A O 1
ATOM 1556 N N . ASP A 1 192 ? 17.551 -11.940 -23.449 1.00 79.38 192 ASP A N 1
ATOM 1557 C CA . ASP A 1 192 ? 16.230 -12.103 -24.064 1.00 79.38 192 ASP A CA 1
ATOM 1558 C C . ASP A 1 192 ? 15.650 -10.773 -24.572 1.00 79.38 192 ASP A C 1
ATOM 1560 O O . ASP A 1 192 ? 14.646 -10.748 -25.285 1.00 79.38 192 ASP A O 1
ATOM 1564 N N . GLY A 1 193 ? 16.236 -9.644 -24.158 1.00 82.12 193 GLY A N 1
ATOM 1565 C CA . GLY A 1 193 ? 15.669 -8.319 -24.387 1.00 82.12 193 GLY A CA 1
ATOM 1566 C C . GLY A 1 193 ? 14.301 -8.168 -23.724 1.00 82.12 193 GLY A C 1
ATOM 1567 O O . GLY A 1 193 ? 13.446 -7.461 -24.246 1.00 82.12 193 GLY A O 1
ATOM 1568 N N . SER A 1 194 ? 14.071 -8.834 -22.594 1.00 86.69 194 SER A N 1
ATOM 1569 C CA . SER A 1 194 ? 12.795 -8.857 -21.879 1.00 86.69 194 SER A CA 1
ATOM 1570 C C . SER A 1 194 ? 12.934 -8.241 -20.490 1.00 86.69 194 SER A C 1
ATOM 1572 O O . SER A 1 194 ? 14.037 -8.063 -19.974 1.00 86.69 194 SER A O 1
ATOM 1574 N N . TYR A 1 195 ? 11.818 -7.858 -19.885 1.00 88.81 195 TYR A N 1
ATOM 1575 C CA . TYR A 1 195 ? 11.792 -7.410 -18.500 1.00 88.81 195 TYR A CA 1
ATOM 1576 C C . TYR A 1 195 ? 10.585 -7.997 -17.783 1.00 88.81 195 TYR A C 1
ATOM 1578 O O . TYR A 1 195 ? 9.496 -8.099 -18.344 1.00 88.81 195 TYR A O 1
ATOM 1586 N N . THR A 1 196 ? 10.801 -8.398 -16.538 1.00 89.12 196 THR A N 1
ATOM 1587 C CA . THR A 1 196 ? 9.814 -9.054 -15.693 1.00 89.12 196 THR A CA 1
ATOM 1588 C C . THR A 1 196 ? 9.508 -8.160 -14.505 1.00 89.12 196 THR A C 1
ATOM 1590 O O . THR A 1 196 ? 10.391 -7.839 -13.711 1.00 89.12 196 THR A O 1
ATOM 1593 N N . VAL A 1 197 ? 8.254 -7.756 -14.377 1.00 88.31 197 VAL A N 1
ATOM 1594 C CA . VAL A 1 197 ? 7.748 -6.982 -13.245 1.00 88.31 197 VAL A CA 1
ATOM 1595 C C . VAL A 1 197 ? 7.162 -7.961 -12.246 1.00 88.31 197 VAL A C 1
ATOM 1597 O O . VAL A 1 197 ? 6.254 -8.716 -12.585 1.00 88.31 197 VAL A O 1
ATOM 1600 N N . ILE A 1 198 ? 7.703 -7.973 -11.033 1.00 85.44 198 ILE A N 1
ATOM 1601 C CA . ILE A 1 198 ? 7.292 -8.881 -9.966 1.00 85.44 198 ILE A CA 1
ATOM 1602 C C . ILE A 1 198 ? 6.440 -8.102 -8.970 1.00 85.44 198 ILE A C 1
ATOM 1604 O O . ILE A 1 198 ? 6.884 -7.089 -8.421 1.00 85.44 198 ILE A O 1
ATOM 1608 N N . LEU A 1 199 ? 5.231 -8.604 -8.743 1.00 82.94 199 LEU A N 1
ATOM 1609 C CA . LEU A 1 199 ? 4.215 -8.023 -7.877 1.00 82.94 199 LEU A CA 1
ATOM 1610 C C . LEU A 1 199 ? 4.044 -8.856 -6.603 1.00 82.94 199 LEU A C 1
ATOM 1612 O O . LEU A 1 199 ? 4.221 -10.080 -6.620 1.00 82.94 199 LEU A O 1
ATOM 1616 N N . PHE A 1 200 ? 3.650 -8.187 -5.521 1.00 73.69 200 PHE A N 1
ATOM 1617 C CA . PHE A 1 200 ? 3.254 -8.778 -4.236 1.00 73.69 200 PHE A CA 1
ATOM 1618 C C . PHE A 1 200 ? 4.255 -9.816 -3.693 1.00 73.69 200 PHE A C 1
ATOM 1620 O O . PHE A 1 200 ? 3.914 -10.966 -3.472 1.00 73.69 200 PHE A O 1
ATOM 1627 N N . ASP A 1 201 ? 5.524 -9.465 -3.529 1.00 72.81 201 ASP A N 1
ATOM 1628 C CA . ASP A 1 201 ? 6.566 -10.386 -3.028 1.00 72.81 201 ASP A CA 1
ATOM 1629 C C . ASP A 1 201 ? 6.694 -11.696 -3.838 1.00 72.81 201 ASP A C 1
ATOM 1631 O O . ASP A 1 201 ? 7.179 -12.709 -3.337 1.00 72.81 201 ASP A O 1
ATOM 1635 N N . GLY A 1 202 ? 6.299 -11.674 -5.116 1.00 71.31 202 GLY A N 1
ATOM 1636 C CA . GLY A 1 202 ? 6.414 -12.827 -6.002 1.00 71.31 202 GLY A CA 1
ATOM 1637 C C . GLY A 1 202 ? 5.159 -13.682 -6.127 1.00 71.31 202 GLY A C 1
ATOM 1638 O O . GLY A 1 202 ? 5.305 -14.849 -6.459 1.00 71.31 202 GLY A O 1
ATOM 1639 N N . TYR A 1 203 ? 3.952 -13.141 -5.913 1.00 73.88 203 TYR A N 1
ATOM 1640 C CA . TYR A 1 203 ? 2.701 -13.843 -6.269 1.00 73.88 203 TYR A CA 1
ATOM 1641 C C . TYR A 1 203 ? 2.376 -13.776 -7.765 1.00 73.88 203 TYR A C 1
ATOM 1643 O O . TYR A 1 203 ? 1.752 -14.680 -8.318 1.00 73.88 203 TYR A O 1
ATOM 1651 N N . ARG A 1 204 ? 2.754 -12.691 -8.442 1.00 80.25 204 ARG A N 1
ATOM 1652 C CA . ARG A 1 204 ? 2.457 -12.506 -9.867 1.00 80.25 204 ARG A CA 1
ATOM 1653 C C . ARG A 1 204 ? 3.637 -11.859 -10.560 1.00 80.25 204 ARG A C 1
ATOM 1655 O O . ARG A 1 204 ? 4.248 -10.932 -10.032 1.00 80.25 204 ARG A O 1
ATOM 1662 N N . ALA A 1 205 ? 3.954 -12.354 -11.746 1.00 85.62 205 ALA A N 1
ATOM 1663 C CA . ALA A 1 205 ? 4.990 -11.798 -12.590 1.00 85.62 205 ALA A CA 1
ATOM 1664 C C . ALA A 1 205 ? 4.439 -11.481 -13.976 1.00 85.62 205 ALA A C 1
ATOM 1666 O O . ALA A 1 205 ? 3.752 -12.285 -14.603 1.00 85.62 205 ALA A O 1
ATOM 1667 N N . TYR A 1 206 ? 4.794 -10.300 -14.456 1.00 86.25 206 TYR A N 1
ATOM 1668 C CA . TYR A 1 206 ? 4.481 -9.809 -15.783 1.00 86.25 206 TYR A CA 1
ATOM 1669 C C . TYR A 1 206 ? 5.757 -9.777 -16.606 1.00 86.25 206 TYR A C 1
ATOM 1671 O O . TYR A 1 206 ? 6.621 -8.937 -16.354 1.00 86.25 206 TYR A O 1
ATOM 1679 N N . LYS A 1 207 ? 5.895 -10.678 -17.582 1.00 88.00 207 LYS A N 1
ATOM 1680 C CA . LYS A 1 207 ? 7.023 -10.664 -18.518 1.00 88.00 207 LYS A CA 1
ATOM 1681 C C . LYS A 1 207 ? 6.632 -9.899 -19.780 1.00 88.00 207 LYS A C 1
ATOM 1683 O O . LYS A 1 207 ? 5.708 -10.271 -20.503 1.00 88.00 207 LYS A O 1
ATOM 1688 N N . PHE A 1 208 ? 7.382 -8.842 -20.048 1.00 87.44 208 PHE A N 1
ATOM 1689 C CA . PHE A 1 208 ? 7.285 -8.008 -21.234 1.00 87.44 208 PHE A CA 1
ATOM 1690 C C . PHE A 1 208 ? 8.514 -8.221 -22.111 1.00 87.44 208 PHE A C 1
ATOM 1692 O O . PHE A 1 208 ? 9.619 -8.444 -21.615 1.00 87.44 208 PHE A O 1
ATOM 1699 N N . PHE A 1 209 ? 8.350 -8.098 -23.422 1.00 83.62 209 PHE A N 1
ATOM 1700 C CA . PHE A 1 209 ? 9.463 -8.174 -24.365 1.00 83.62 209 PHE A CA 1
ATOM 1701 C C . PHE A 1 209 ? 9.765 -6.773 -24.872 1.00 83.62 209 PHE A C 1
ATOM 1703 O O . PHE A 1 209 ? 8.859 -6.038 -25.228 1.00 83.62 209 PHE A O 1
ATOM 1710 N N . ASN A 1 210 ? 11.017 -6.349 -24.937 1.00 74.81 210 ASN A N 1
ATOM 1711 C CA . ASN A 1 210 ? 11.288 -5.035 -25.499 1.00 74.81 210 ASN A CA 1
ATOM 1712 C C . ASN A 1 210 ? 10.943 -5.041 -26.993 1.00 74.81 210 ASN A C 1
ATOM 1714 O O . ASN A 1 210 ? 11.382 -5.917 -27.739 1.00 74.81 210 ASN A O 1
ATOM 1718 N N . VAL A 1 211 ? 10.177 -4.048 -27.440 1.00 67.31 211 VAL A N 1
ATOM 1719 C CA . VAL A 1 211 ? 9.874 -3.891 -28.860 1.00 67.31 211 VAL A CA 1
ATOM 1720 C C . VAL A 1 211 ? 10.927 -2.985 -29.479 1.00 67.31 211 VAL A C 1
ATOM 1722 O O . VAL A 1 211 ? 10.927 -1.775 -29.221 1.00 67.31 211 VAL A O 1
ATOM 1725 N N . PRO A 1 212 ? 11.806 -3.496 -30.354 1.00 59.16 212 PRO A N 1
ATOM 1726 C CA . PRO A 1 212 ? 12.673 -2.620 -31.113 1.00 59.16 212 PRO A CA 1
ATOM 1727 C C . PRO A 1 212 ? 11.819 -1.766 -32.066 1.00 59.16 212 PRO A C 1
ATOM 1729 O O . PRO A 1 212 ? 11.284 -2.244 -33.059 1.00 59.16 212 PRO A O 1
ATOM 1732 N N . ARG A 1 213 ? 11.728 -0.462 -31.776 1.00 51.03 213 ARG A N 1
ATOM 1733 C CA . ARG A 1 213 ? 11.316 0.602 -32.716 1.00 51.03 213 ARG A CA 1
ATOM 1734 C C . ARG A 1 213 ? 9.892 0.528 -33.303 1.00 51.03 213 ARG A C 1
ATOM 1736 O O . ARG A 1 213 ? 9.700 0.957 -34.438 1.00 51.03 213 ARG A O 1
ATOM 1743 N N . VAL A 1 214 ? 8.871 0.128 -32.547 1.00 50.22 214 VAL A N 1
ATOM 1744 C CA . VAL A 1 214 ? 7.471 0.318 -32.989 1.00 50.22 214 VAL A CA 1
ATOM 1745 C C . VAL A 1 214 ? 6.791 1.364 -32.108 1.00 50.22 214 VAL A C 1
ATOM 1747 O O . VAL A 1 214 ? 6.772 1.245 -30.888 1.00 50.22 214 VAL A O 1
ATOM 1750 N N . ARG A 1 215 ? 6.263 2.429 -32.731 1.00 48.25 215 ARG A N 1
ATOM 1751 C CA . ARG A 1 215 ? 5.610 3.562 -32.041 1.00 48.25 215 ARG A CA 1
ATOM 1752 C C . ARG A 1 215 ? 4.252 3.200 -31.412 1.00 48.25 215 ARG A C 1
ATOM 1754 O O . ARG A 1 215 ? 3.718 4.016 -30.677 1.00 48.25 215 ARG A O 1
ATOM 1761 N N . GLN A 1 216 ? 3.701 2.024 -31.726 1.00 51.41 216 GLN A N 1
ATOM 1762 C CA . GLN A 1 216 ? 2.344 1.587 -31.365 1.00 51.41 216 GLN A CA 1
ATOM 1763 C C . GLN A 1 216 ? 2.249 0.059 -31.188 1.00 51.41 216 GLN A C 1
ATOM 1765 O O . GLN A 1 216 ? 1.273 -0.559 -31.599 1.00 51.41 216 GLN A O 1
ATOM 1770 N N . ALA A 1 217 ? 3.283 -0.592 -30.654 1.00 54.62 217 ALA A N 1
ATOM 1771 C CA . ALA A 1 217 ? 3.157 -2.016 -30.362 1.00 54.62 217 ALA A CA 1
ATOM 1772 C C . ALA A 1 217 ? 2.353 -2.191 -29.075 1.00 54.62 217 ALA A C 1
ATOM 1774 O O . ALA A 1 217 ? 2.875 -1.961 -27.991 1.00 54.62 217 ALA A O 1
ATOM 1775 N N . THR A 1 218 ? 1.091 -2.590 -29.197 1.00 57.62 218 THR A N 1
ATOM 1776 C CA . THR A 1 218 ? 0.321 -3.112 -28.070 1.00 57.62 218 THR A CA 1
ATOM 1777 C C . THR A 1 218 ? 0.905 -4.477 -27.737 1.00 57.62 218 THR A C 1
ATOM 1779 O O . THR A 1 218 ? 0.805 -5.413 -28.531 1.00 57.62 218 THR A O 1
ATOM 1782 N N . GLN A 1 219 ? 1.593 -4.581 -26.606 1.00 66.06 219 GLN A N 1
ATOM 1783 C CA . GLN A 1 219 ? 2.073 -5.864 -26.120 1.00 66.06 219 GLN A CA 1
ATOM 1784 C C . GLN A 1 219 ? 1.129 -6.383 -25.061 1.00 66.06 219 GLN A C 1
ATOM 1786 O O . GLN A 1 219 ? 0.938 -5.737 -24.039 1.00 66.06 219 GLN A O 1
ATOM 1791 N N . VAL A 1 220 ? 0.592 -7.574 -25.300 1.00 72.50 220 VAL A N 1
ATOM 1792 C CA . VAL A 1 220 ? -0.018 -8.358 -24.234 1.00 72.50 220 VAL A CA 1
ATOM 1793 C C . VAL A 1 220 ? 1.137 -8.991 -23.456 1.00 72.50 220 VAL A C 1
ATOM 1795 O O . VAL A 1 220 ? 1.901 -9.757 -24.055 1.00 72.50 220 VAL A O 1
ATOM 1798 N N . PRO A 1 221 ? 1.339 -8.652 -22.173 1.00 79.38 221 PRO A N 1
ATOM 1799 C CA . PRO A 1 221 ? 2.378 -9.293 -21.388 1.00 79.38 221 PRO A CA 1
ATOM 1800 C C . PRO A 1 221 ? 2.074 -10.771 -21.194 1.00 79.38 221 PRO A C 1
ATOM 1802 O O . PRO A 1 221 ? 0.918 -11.188 -21.098 1.00 79.38 221 PRO A O 1
ATOM 1805 N N . LEU A 1 222 ? 3.135 -11.559 -21.058 1.00 79.44 222 LEU A N 1
ATOM 1806 C CA . LEU A 1 222 ? 3.003 -12.902 -20.528 1.00 79.44 222 LEU A CA 1
ATOM 1807 C C . LEU A 1 222 ? 2.808 -12.786 -19.014 1.00 79.44 222 LEU A C 1
ATOM 1809 O O . LEU A 1 222 ? 3.736 -12.421 -18.289 1.00 79.44 222 LEU A O 1
ATOM 1813 N N . VAL A 1 223 ? 1.597 -13.080 -18.554 1.00 80.12 223 VAL A N 1
ATOM 1814 C CA . VAL A 1 223 ? 1.259 -13.087 -17.130 1.00 80.12 223 VAL A CA 1
ATOM 1815 C C . VAL A 1 223 ? 1.483 -14.485 -16.584 1.00 80.12 223 VAL A C 1
ATOM 1817 O O . VAL A 1 223 ? 0.947 -15.460 -17.110 1.00 80.12 223 VAL A O 1
ATOM 1820 N N . VAL A 1 224 ? 2.287 -14.579 -15.533 1.00 77.69 224 VAL A N 1
ATOM 1821 C CA . VAL A 1 224 ? 2.533 -15.824 -14.814 1.00 77.69 224 VAL A CA 1
ATOM 1822 C C . VAL A 1 224 ? 2.134 -15.612 -13.364 1.00 77.69 224 VAL A C 1
ATOM 1824 O O . VAL A 1 224 ? 2.727 -14.794 -12.657 1.00 77.69 224 VAL A O 1
ATOM 1827 N N . ASP A 1 225 ? 1.132 -16.366 -12.922 1.00 71.75 225 ASP A N 1
ATOM 1828 C CA . ASP A 1 225 ? 0.838 -16.513 -11.503 1.00 71.75 225 ASP A CA 1
ATOM 1829 C C . ASP A 1 225 ? 1.928 -17.380 -10.887 1.00 71.75 225 ASP A C 1
ATOM 1831 O O . ASP A 1 225 ? 2.021 -18.588 -11.120 1.00 71.75 225 ASP A O 1
ATOM 1835 N N . LEU A 1 226 ? 2.794 -16.730 -10.125 1.00 66.88 226 LEU A N 1
ATOM 1836 C CA . LEU A 1 226 ? 3.788 -17.400 -9.320 1.00 66.88 226 LEU A CA 1
ATOM 1837 C C . LEU A 1 226 ? 3.034 -17.883 -8.081 1.00 66.88 226 LEU A C 1
ATOM 1839 O O . LEU A 1 226 ? 2.854 -17.140 -7.118 1.00 66.88 226 LEU A O 1
ATOM 1843 N N . GLN A 1 227 ? 2.510 -19.115 -8.112 1.00 56.34 227 GLN A N 1
ATOM 1844 C CA . GLN A 1 227 ? 1.995 -19.711 -6.880 1.00 56.34 227 GLN A CA 1
ATOM 1845 C C . GLN A 1 227 ? 3.069 -19.560 -5.798 1.00 56.34 227 GLN A C 1
ATOM 1847 O O . GLN A 1 227 ? 4.249 -19.787 -6.090 1.00 56.34 227 GLN A O 1
ATOM 1852 N N . PRO A 1 228 ? 2.695 -19.174 -4.567 1.00 47.00 228 PRO A N 1
ATOM 1853 C CA . PRO A 1 228 ? 3.665 -19.057 -3.502 1.00 47.00 228 PRO A CA 1
ATOM 1854 C C . PRO A 1 228 ? 4.343 -20.419 -3.350 1.00 47.00 228 PRO A C 1
ATOM 1856 O O . PRO A 1 228 ? 3.747 -21.369 -2.844 1.00 47.00 228 PRO A O 1
ATOM 1859 N N . PHE A 1 229 ? 5.620 -20.512 -3.719 1.00 41.31 229 PHE A N 1
ATOM 1860 C CA . PHE A 1 229 ? 6.513 -21.599 -3.315 1.00 41.31 229 PHE A CA 1
ATOM 1861 C C . PHE A 1 229 ? 6.803 -21.532 -1.798 1.00 41.31 229 PHE A C 1
ATOM 1863 O O . PHE A 1 229 ? 7.896 -21.837 -1.330 1.00 41.31 229 PHE A O 1
ATOM 1870 N N . VAL A 1 230 ? 5.809 -21.143 -0.996 1.00 42.94 230 VAL A N 1
ATOM 1871 C CA . VAL A 1 230 ? 5.858 -21.110 0.466 1.00 42.94 230 VAL A CA 1
ATOM 1872 C C . VAL A 1 230 ? 5.895 -22.539 1.033 1.00 42.94 230 VAL A C 1
ATOM 1874 O O . VAL A 1 230 ? 6.264 -22.724 2.186 1.00 42.94 230 VAL A O 1
ATOM 1877 N N . SER A 1 231 ? 5.626 -23.573 0.224 1.00 37.19 231 SER A N 1
ATOM 1878 C CA . SER A 1 231 ? 5.736 -24.980 0.635 1.00 37.19 231 SER A CA 1
ATOM 1879 C C . SER A 1 231 ? 7.021 -25.708 0.207 1.00 37.19 231 SER A C 1
ATOM 1881 O O . SER A 1 231 ? 7.227 -26.829 0.666 1.00 37.19 231 SER A O 1
ATOM 1883 N N . THR A 1 232 ? 7.909 -25.128 -0.616 1.00 39.97 232 THR A N 1
ATOM 1884 C CA . THR A 1 232 ? 9.132 -25.831 -1.082 1.00 39.97 232 THR A CA 1
ATOM 1885 C C . THR A 1 232 ? 10.446 -25.303 -0.506 1.00 39.97 232 THR A C 1
ATOM 1887 O O . THR A 1 232 ? 11.500 -25.849 -0.819 1.00 39.97 232 THR A O 1
ATOM 1890 N N . GLY A 1 233 ? 10.426 -24.280 0.358 1.00 38.31 233 GLY A N 1
ATOM 1891 C CA . GLY A 1 233 ? 11.615 -23.853 1.115 1.00 38.31 233 GLY A CA 1
ATOM 1892 C C . GLY A 1 233 ? 12.780 -23.303 0.277 1.00 38.31 233 GLY A C 1
ATOM 1893 O O . GLY A 1 233 ? 13.884 -23.168 0.794 1.00 38.31 233 GLY A O 1
ATOM 1894 N N . LEU A 1 234 ? 12.556 -22.976 -1.000 1.00 35.94 234 LEU A N 1
ATOM 1895 C CA . LEU A 1 234 ? 13.612 -22.577 -1.943 1.00 35.94 234 LEU A CA 1
ATOM 1896 C C . LEU A 1 234 ? 13.779 -21.062 -2.116 1.00 35.94 234 LEU A C 1
ATOM 1898 O O . LEU A 1 234 ? 14.682 -20.628 -2.824 1.00 35.94 234 LEU A O 1
ATOM 1902 N N . TRP A 1 235 ? 12.955 -20.248 -1.456 1.00 36.09 235 TRP A N 1
ATOM 1903 C CA . TRP A 1 235 ? 13.156 -18.802 -1.378 1.00 36.09 235 TRP A CA 1
ATOM 1904 C C . TRP A 1 235 ? 13.404 -18.411 0.073 1.00 36.09 235 TRP A C 1
ATOM 1906 O O . TRP A 1 235 ? 12.478 -18.213 0.857 1.00 36.09 235 TRP A O 1
ATOM 1916 N N . THR A 1 236 ? 14.679 -18.295 0.448 1.00 34.69 236 THR A N 1
ATOM 1917 C CA . THR A 1 236 ? 15.060 -17.601 1.676 1.00 34.69 236 THR A CA 1
ATOM 1918 C C . THR A 1 236 ? 14.681 -16.135 1.508 1.00 34.69 236 THR A C 1
ATOM 1920 O O . THR A 1 236 ? 15.401 -15.362 0.876 1.00 34.69 236 THR A O 1
ATOM 1923 N N . SER A 1 237 ? 13.526 -15.754 2.055 1.00 37.66 237 SER A N 1
ATOM 1924 C CA . SER A 1 237 ? 13.146 -14.359 2.248 1.00 37.66 237 SER A CA 1
ATOM 1925 C C . SER A 1 237 ? 14.337 -13.588 2.818 1.00 37.66 237 SER A C 1
ATOM 1927 O O . SER A 1 237 ? 14.972 -14.047 3.771 1.00 37.66 237 SER A O 1
ATOM 1929 N N . HIS A 1 238 ? 14.615 -12.407 2.273 1.00 38.47 238 HIS A N 1
ATOM 1930 C CA . HIS A 1 238 ? 15.681 -11.486 2.684 1.00 38.47 238 HIS A CA 1
ATOM 1931 C C . HIS A 1 238 ? 15.557 -10.941 4.133 1.00 38.47 238 HIS A C 1
ATOM 1933 O O . HIS A 1 238 ? 16.112 -9.894 4.458 1.00 38.47 238 HIS A O 1
ATOM 1939 N N . ALA A 1 239 ? 14.886 -11.650 5.042 1.00 35.31 239 ALA A N 1
ATOM 1940 C CA . ALA A 1 239 ? 14.770 -11.319 6.460 1.00 35.31 239 ALA A CA 1
ATOM 1941 C C . ALA A 1 239 ? 16.006 -11.716 7.303 1.00 35.31 239 ALA A C 1
ATOM 1943 O O . ALA A 1 239 ? 16.094 -11.339 8.468 1.00 35.31 239 ALA A O 1
ATOM 1944 N N . ALA A 1 240 ? 16.992 -12.427 6.740 1.00 32.72 240 ALA A N 1
ATOM 1945 C CA . ALA A 1 240 ? 18.155 -12.918 7.492 1.00 32.72 240 ALA A CA 1
ATOM 1946 C C . ALA A 1 240 ? 19.412 -12.017 7.454 1.00 32.72 240 ALA A C 1
ATOM 1948 O O . ALA A 1 240 ? 20.458 -12.421 7.954 1.00 32.72 240 ALA A O 1
ATOM 1949 N N . HIS A 1 241 ? 19.352 -10.794 6.910 1.00 36.69 241 HIS A N 1
ATOM 1950 C CA . HIS A 1 241 ? 20.541 -9.924 6.819 1.00 36.69 241 HIS A CA 1
ATOM 1951 C C . HIS A 1 241 ? 20.706 -8.870 7.922 1.00 36.69 241 HIS A C 1
ATOM 1953 O O . HIS A 1 241 ? 21.575 -8.013 7.796 1.00 36.69 241 HIS A O 1
ATOM 1959 N N . GLN A 1 242 ? 19.954 -8.929 9.028 1.00 36.31 242 GLN A N 1
ATOM 1960 C CA . GLN A 1 242 ? 20.137 -7.951 10.114 1.00 36.31 242 GLN A CA 1
ATOM 1961 C C . GLN A 1 242 ? 20.809 -8.441 11.396 1.00 36.31 242 GLN A C 1
ATOM 1963 O O . GLN A 1 242 ? 21.152 -7.588 12.209 1.00 36.31 242 GLN A O 1
ATOM 1968 N N . LYS A 1 243 ? 21.109 -9.733 11.591 1.00 38.22 243 LYS A N 1
ATOM 1969 C CA . LYS A 1 243 ? 21.931 -10.164 12.741 1.00 38.22 243 LYS A CA 1
ATOM 1970 C C . LYS A 1 243 ? 22.731 -11.433 12.441 1.00 38.22 243 LYS A C 1
ATOM 1972 O O . LYS A 1 243 ? 22.222 -12.531 12.618 1.00 38.22 243 LYS A O 1
ATOM 1977 N N . ALA A 1 244 ? 24.000 -11.283 12.072 1.00 26.39 244 ALA A N 1
ATOM 1978 C CA . ALA A 1 244 ? 25.013 -12.307 12.323 1.00 26.39 244 ALA A CA 1
ATOM 1979 C C . ALA A 1 244 ? 26.361 -11.620 12.618 1.00 26.39 244 ALA A C 1
ATOM 1981 O O . ALA A 1 244 ? 26.721 -10.676 11.909 1.00 26.39 244 ALA A O 1
ATOM 1982 N N . PRO A 1 245 ? 27.071 -12.016 13.690 1.00 30.94 245 PRO A N 1
ATOM 1983 C CA . PRO A 1 245 ? 28.299 -11.367 14.123 1.00 30.94 245 PRO A CA 1
ATOM 1984 C C . PRO A 1 245 ? 29.465 -11.725 13.198 1.00 30.94 245 PRO A C 1
ATOM 1986 O O . PRO A 1 245 ? 29.534 -12.818 12.640 1.00 30.94 245 PRO A O 1
ATOM 1989 N N . LEU A 1 246 ? 30.402 -10.786 13.077 1.00 38.12 246 LEU A N 1
ATOM 1990 C CA . LEU A 1 246 ? 31.721 -10.985 12.486 1.00 38.12 246 LEU A CA 1
ATOM 1991 C C . LEU A 1 246 ? 32.446 -12.132 13.201 1.00 38.12 246 LEU A C 1
ATOM 1993 O O . LEU A 1 246 ? 32.998 -11.918 14.276 1.00 38.12 246 LEU A O 1
ATOM 1997 N N . GLN A 1 247 ? 32.503 -13.315 12.595 1.00 31.22 247 GLN A N 1
ATOM 1998 C CA . GLN A 1 247 ? 33.574 -14.271 12.857 1.00 31.22 247 GLN A CA 1
ATOM 1999 C C . GLN A 1 247 ? 34.024 -14.911 11.549 1.00 31.22 247 GLN A C 1
ATOM 2001 O O . GLN A 1 247 ? 33.233 -15.399 10.745 1.00 31.22 247 GLN A O 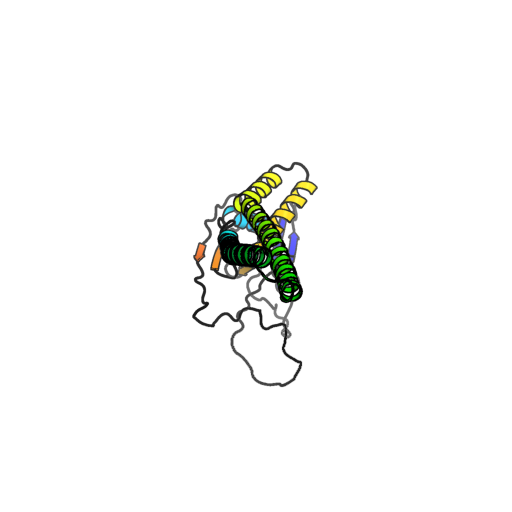1
ATOM 2006 N N . ALA A 1 248 ? 35.329 -14.793 11.333 1.00 39.81 248 ALA A N 1
ATOM 2007 C CA . ALA A 1 248 ? 36.063 -15.346 10.222 1.00 39.81 248 ALA A CA 1
ATOM 2008 C C . ALA A 1 248 ? 35.993 -16.875 10.241 1.00 39.81 248 ALA A C 1
ATOM 2010 O O . ALA A 1 248 ? 36.199 -17.465 11.293 1.00 39.81 248 ALA A O 1
ATOM 2011 N N . ASP A 1 249 ? 35.805 -17.493 9.076 1.00 28.73 249 ASP A N 1
ATOM 2012 C CA . ASP A 1 249 ? 36.731 -18.538 8.654 1.00 28.73 249 ASP A CA 1
ATOM 2013 C C . ASP A 1 249 ? 36.662 -18.808 7.150 1.00 28.73 249 ASP A C 1
ATOM 2015 O O . ASP A 1 249 ? 35.614 -18.793 6.504 1.00 28.73 249 ASP A O 1
ATOM 2019 N N . ARG A 1 250 ? 37.854 -18.998 6.587 1.00 37.91 250 ARG A N 1
ATOM 2020 C CA . ARG A 1 250 ? 38.116 -19.395 5.206 1.00 37.91 250 ARG A CA 1
ATOM 2021 C C . ARG A 1 250 ? 37.808 -20.886 5.047 1.00 37.91 250 ARG A C 1
ATOM 2023 O O . ARG A 1 250 ? 38.424 -21.675 5.750 1.00 37.91 250 ARG A O 1
ATOM 2030 N N . ALA A 1 251 ? 36.992 -21.252 4.053 1.00 28.48 251 ALA A N 1
ATOM 2031 C CA . ALA A 1 251 ? 37.292 -22.251 3.008 1.00 28.48 251 ALA A CA 1
ATOM 2032 C C . ALA A 1 251 ? 36.011 -22.818 2.352 1.00 28.48 251 ALA A C 1
ATOM 2034 O O . ALA A 1 251 ? 35.022 -23.055 3.033 1.00 28.48 251 ALA A O 1
ATOM 2035 N N . LEU A 1 252 ? 36.125 -23.123 1.046 1.00 29.23 252 LEU A N 1
ATOM 2036 C CA . LEU A 1 252 ? 35.239 -23.937 0.179 1.00 29.23 252 LEU A CA 1
ATOM 2037 C C . LEU A 1 252 ? 34.017 -23.195 -0.413 1.00 29.23 252 LEU A C 1
ATOM 2039 O O . LEU A 1 252 ? 33.024 -22.972 0.260 1.00 29.23 252 LEU A O 1
ATOM 2043 N N . VAL A 1 253 ? 34.102 -22.589 -1.608 1.00 30.08 253 VAL A N 1
ATOM 2044 C CA . VAL A 1 253 ? 34.173 -23.150 -2.985 1.00 30.08 253 VAL A CA 1
ATOM 2045 C C . VAL A 1 253 ? 32.813 -23.628 -3.524 1.00 30.08 253 VAL A C 1
ATOM 2047 O O . VAL A 1 253 ? 32.319 -24.679 -3.146 1.00 30.08 253 VAL A O 1
ATOM 2050 N N . ASN A 1 254 ? 32.320 -22.834 -4.487 1.00 31.69 254 ASN A N 1
ATOM 2051 C CA . ASN A 1 254 ? 31.496 -23.145 -5.663 1.00 31.69 254 ASN A CA 1
ATOM 2052 C C . ASN A 1 254 ? 30.209 -23.967 -5.495 1.00 31.69 254 ASN A C 1
ATOM 2054 O O . ASN A 1 254 ? 30.265 -25.167 -5.271 1.00 31.69 254 ASN A O 1
ATOM 2058 N N . VAL A 1 255 ? 29.071 -23.335 -5.819 1.00 29.50 255 VAL A N 1
ATOM 2059 C CA . VAL A 1 255 ? 28.148 -23.689 -6.925 1.00 29.50 255 VAL A CA 1
ATOM 2060 C C . VAL A 1 255 ? 26.927 -22.742 -6.861 1.00 29.50 255 VAL A C 1
ATOM 2062 O O . VAL A 1 255 ? 26.454 -22.430 -5.775 1.00 29.50 255 VAL A O 1
ATOM 2065 N N . LEU A 1 256 ? 26.455 -22.289 -8.035 1.00 27.14 256 LEU A N 1
ATOM 2066 C CA . LEU A 1 256 ? 25.311 -21.390 -8.323 1.00 27.14 256 LEU A CA 1
ATOM 2067 C C . LEU A 1 256 ? 25.577 -19.873 -8.238 1.00 27.14 256 LEU A C 1
ATOM 2069 O O . LEU A 1 256 ? 25.305 -19.200 -7.248 1.00 27.14 256 LEU A O 1
ATOM 2073 N N . ARG A 1 257 ? 26.054 -19.319 -9.361 1.00 30.69 257 ARG A N 1
ATOM 2074 C CA . ARG A 1 257 ? 25.909 -17.899 -9.715 1.00 30.69 257 ARG A CA 1
ATOM 2075 C C . ARG A 1 257 ? 24.773 -17.765 -10.733 1.00 30.69 257 ARG A C 1
ATOM 2077 O O . ARG A 1 257 ? 25.042 -17.736 -11.928 1.00 30.69 257 ARG A O 1
ATOM 2084 N N . ASP A 1 258 ? 23.540 -17.650 -10.253 1.00 29.97 258 ASP A N 1
ATOM 2085 C CA . ASP A 1 258 ? 22.465 -17.017 -11.019 1.00 29.97 258 ASP A CA 1
ATOM 2086 C C . ASP A 1 258 ? 22.412 -15.544 -10.612 1.00 29.97 258 ASP A C 1
ATOM 2088 O O . ASP A 1 258 ? 22.134 -15.184 -9.468 1.00 29.97 258 ASP A O 1
ATOM 2092 N N . VAL A 1 259 ? 22.784 -14.675 -11.549 1.00 32.97 259 VAL A N 1
ATOM 2093 C CA . VAL A 1 259 ? 22.850 -13.227 -11.348 1.00 32.97 259 VAL A CA 1
ATOM 2094 C C . VAL A 1 259 ? 21.469 -12.640 -11.637 1.00 32.97 259 VAL A C 1
ATOM 2096 O O . VAL A 1 259 ? 21.211 -12.096 -12.706 1.00 32.97 259 VAL A O 1
ATOM 2099 N N . THR A 1 260 ? 20.559 -12.738 -10.671 1.00 32.91 260 THR A N 1
ATOM 2100 C CA . THR A 1 260 ? 19.347 -11.910 -10.637 1.00 32.91 260 THR A CA 1
ATOM 2101 C C . THR A 1 260 ? 19.715 -10.518 -10.129 1.00 32.91 260 THR A C 1
ATOM 2103 O O . THR A 1 260 ? 19.980 -10.328 -8.942 1.00 32.91 260 THR A O 1
ATOM 2106 N N . LEU A 1 261 ? 19.757 -9.527 -11.025 1.00 39.28 261 LEU A N 1
ATOM 2107 C CA . LEU A 1 261 ? 19.965 -8.122 -10.665 1.00 39.28 261 LEU A CA 1
ATOM 2108 C C . LEU A 1 261 ? 18.619 -7.460 -10.353 1.00 39.28 261 LEU A C 1
ATOM 2110 O O . LEU A 1 261 ? 17.885 -7.038 -11.246 1.00 39.28 261 LEU A O 1
ATOM 2114 N N . THR A 1 262 ? 18.309 -7.340 -9.066 1.00 32.44 262 THR A N 1
ATOM 2115 C CA . THR A 1 262 ? 17.187 -6.555 -8.546 1.00 32.44 262 THR A CA 1
ATOM 2116 C C . THR A 1 262 ? 17.518 -5.062 -8.601 1.00 32.44 262 THR A C 1
ATOM 2118 O O . THR A 1 262 ? 18.452 -4.579 -7.960 1.00 32.44 262 THR A O 1
ATOM 2121 N N . ALA A 1 263 ? 16.745 -4.294 -9.370 1.00 36.31 263 ALA A N 1
ATOM 2122 C CA . ALA A 1 263 ? 16.778 -2.839 -9.310 1.00 36.31 263 ALA A CA 1
ATOM 2123 C C . ALA A 1 263 ? 15.723 -2.348 -8.305 1.00 36.31 263 ALA A C 1
ATOM 2125 O O . ALA A 1 263 ? 14.528 -2.515 -8.536 1.00 36.31 263 ALA A O 1
ATOM 2126 N N . ARG A 1 264 ? 16.160 -1.713 -7.209 1.00 27.28 264 ARG A N 1
ATOM 2127 C CA . ARG A 1 264 ? 15.299 -0.817 -6.424 1.00 27.28 264 ARG A CA 1
ATOM 2128 C C . ARG A 1 264 ? 15.180 0.498 -7.185 1.00 27.28 264 ARG A C 1
ATOM 2130 O O . ARG A 1 264 ? 16.195 1.121 -7.498 1.00 27.28 264 ARG A O 1
ATOM 2137 N N . ILE A 1 265 ? 13.954 0.884 -7.514 1.00 32.59 265 ILE A N 1
ATOM 2138 C CA . ILE A 1 265 ? 13.651 2.199 -8.080 1.00 32.59 265 ILE A CA 1
ATOM 2139 C C . ILE A 1 265 ? 13.938 3.217 -6.959 1.00 32.59 265 ILE A C 1
ATOM 2141 O O . ILE A 1 265 ? 13.458 3.026 -5.842 1.00 32.59 265 ILE A O 1
ATOM 2145 N N . ALA A 1 266 ? 14.790 4.212 -7.234 1.00 31.78 266 ALA A N 1
ATOM 2146 C CA . ALA A 1 266 ? 15.150 5.314 -6.329 1.00 31.78 266 ALA A CA 1
ATOM 2147 C C . ALA A 1 266 ? 14.163 6.464 -6.472 1.00 31.78 266 ALA A C 1
ATOM 2149 O O . ALA A 1 266 ? 13.739 6.717 -7.620 1.00 31.78 266 ALA A O 1
#

pLDDT: mean 71.63, std 18.63, range [26.39, 93.06]

Nearest PDB structures (foldseek):
  5nnv-assembly2_B  TM=4.390E-01  e=7.453E-01  Bacillus subtilis subsp. subtilis str. 168
  8i4v-assembly1_A  TM=5.232E-01  e=2.210E+00  Saccharomyces cerevisiae S288C
  5y05-assembly1_A  TM=3.556E-01  e=2.778E+00  Mycolicibacterium smegmatis MC2 155

Radius of gyration: 30.57 Å; Cα contacts (8 Å, |Δi|>4): 243; chains: 1; bounding box: 73×48×94 Å

Mean predicted aligned error: 16.17 Å